Protein AF-A0A1J4KCP6-F1 (afdb_monomer_lite)

Secondary structure (DSSP, 8-state):
---TTGGGB-HHHHHHHHHHHHHT----GGG-GGGHHHHHHH---SS--HHHHHHHHHHHHHHHHTTPPPPHHHHHHHHHHHHH-GGGHHHHHHHHHH----HHHHHHHHHHHHH-HHHHHHHHHTT-THHHHHHHHHHHHHHHTGGGTTS-GGG-SS--GGGHHHHH------S-B-HHHHHHHHHHHHHHH--HHHHHHHHHHHHH-HHHHHHHSTT-GGGS-HHHHHHHHHTTSSPPP---TTTHHHHHHHHTTT-HHHHHHHHHH-SS-TTHHHHHHHHHTEETTTTEE------

Organism: NCBI:txid1144522

Structure (mmCIF, N/CA/C/O backbone):
data_AF-A0A1J4KCP6-F1
#
_entry.id   AF-A0A1J4KCP6-F1
#
loop_
_atom_site.group_PDB
_atom_site.id
_atom_site.type_symbol
_atom_site.label_atom_id
_atom_site.label_alt_id
_atom_site.label_comp_id
_atom_site.label_asym_id
_atom_site.label_entity_id
_atom_site.label_seq_id
_atom_site.pdbx_PDB_ins_code
_atom_site.Cartn_x
_atom_site.Cartn_y
_atom_site.Cartn_z
_atom_site.occupancy
_atom_site.B_iso_or_equiv
_atom_site.auth_seq_id
_atom_site.auth_comp_id
_atom_site.auth_asym_id
_atom_site.auth_atom_id
_atom_site.pdbx_PDB_model_num
ATOM 1 N N . MET A 1 1 ? 20.601 -8.900 -8.248 1.00 42.38 1 MET A N 1
ATOM 2 C CA . MET A 1 1 ? 21.252 -9.397 -7.014 1.00 42.38 1 MET A CA 1
ATOM 3 C C . MET A 1 1 ? 20.187 -9.556 -5.942 1.00 42.38 1 MET A C 1
ATOM 5 O O . MET A 1 1 ? 19.562 -8.565 -5.585 1.00 42.38 1 MET A O 1
ATOM 9 N N . ALA A 1 2 ? 19.944 -10.777 -5.462 1.00 49.47 2 ALA A N 1
ATOM 10 C CA . ALA A 1 2 ? 19.115 -10.976 -4.274 1.00 49.47 2 ALA A CA 1
ATOM 11 C C . ALA A 1 2 ? 19.778 -10.267 -3.076 1.00 49.47 2 ALA A C 1
ATOM 13 O O . ALA A 1 2 ? 21.001 -10.313 -2.935 1.00 49.47 2 ALA A O 1
ATOM 14 N N . SER A 1 3 ? 18.988 -9.569 -2.254 1.00 56.59 3 SER A N 1
ATOM 15 C CA . SER A 1 3 ? 19.465 -8.942 -1.017 1.00 56.59 3 SER A CA 1
ATOM 16 C C . SER A 1 3 ? 20.224 -9.961 -0.158 1.00 56.59 3 SER A C 1
ATOM 18 O O . SER A 1 3 ? 19.773 -11.101 -0.040 1.00 56.59 3 SER A O 1
ATOM 20 N N . LYS A 1 4 ? 21.334 -9.563 0.490 1.00 61.50 4 LYS A N 1
ATOM 21 C CA . LYS A 1 4 ? 22.102 -10.434 1.412 1.00 61.50 4 LYS A CA 1
ATOM 22 C C . LYS A 1 4 ? 21.213 -11.079 2.489 1.00 61.50 4 LYS A C 1
ATOM 24 O O . LYS A 1 4 ? 21.547 -12.139 3.009 1.00 61.50 4 LYS A O 1
ATOM 29 N N . TYR A 1 5 ? 20.076 -10.456 2.789 1.00 63.69 5 TYR A N 1
ATOM 30 C CA . TYR A 1 5 ? 19.104 -10.896 3.783 1.00 63.69 5 TYR A CA 1
ATOM 31 C C . TYR A 1 5 ? 18.206 -12.049 3.318 1.00 63.69 5 TYR A C 1
ATOM 33 O O . TYR A 1 5 ? 17.825 -12.871 4.145 1.00 63.69 5 TYR A O 1
ATOM 41 N N . LEU A 1 6 ? 17.923 -12.164 2.015 1.00 69.25 6 LEU A N 1
ATOM 42 C CA . LEU A 1 6 ? 17.000 -13.177 1.479 1.00 69.25 6 LEU A CA 1
ATOM 43 C C . LEU A 1 6 ? 17.535 -14.600 1.649 1.00 69.25 6 LEU A C 1
ATOM 45 O O . LEU A 1 6 ? 16.779 -15.533 1.893 1.00 69.25 6 LEU A O 1
ATOM 49 N N . ASN A 1 7 ? 18.859 -14.756 1.628 1.00 71.62 7 ASN A N 1
ATOM 50 C CA . ASN A 1 7 ? 19.517 -16.034 1.902 1.00 71.62 7 ASN A CA 1
ATOM 51 C C . ASN A 1 7 ? 19.377 -16.487 3.365 1.00 71.62 7 ASN A C 1
ATOM 53 O O . ASN A 1 7 ? 19.730 -17.619 3.684 1.00 71.62 7 ASN A O 1
ATOM 57 N N . ARG A 1 8 ? 18.898 -15.607 4.254 1.00 75.75 8 ARG A N 1
ATOM 58 C CA . ARG A 1 8 ? 18.693 -15.886 5.680 1.00 75.75 8 ARG A CA 1
ATOM 59 C C . ARG A 1 8 ? 17.230 -16.140 6.031 1.00 75.75 8 ARG A C 1
ATOM 61 O O . ARG A 1 8 ? 16.965 -16.400 7.201 1.00 75.75 8 ARG A O 1
ATOM 68 N N . LEU A 1 9 ? 16.305 -16.032 5.075 1.00 79.88 9 LEU A N 1
ATOM 69 C CA . LEU A 1 9 ? 14.902 -16.360 5.311 1.00 79.88 9 LEU A CA 1
ATOM 70 C C . LEU A 1 9 ? 14.763 -17.825 5.735 1.00 79.88 9 LEU A C 1
ATOM 72 O O . LEU A 1 9 ? 15.546 -18.686 5.318 1.00 79.88 9 LEU A O 1
ATOM 76 N N . SER A 1 10 ? 13.761 -18.108 6.567 1.00 81.56 10 SER A N 1
ATOM 77 C CA . SER A 1 10 ? 13.370 -19.487 6.849 1.00 81.56 10 SER A CA 1
ATOM 78 C C . SER A 1 10 ? 13.012 -20.221 5.545 1.00 81.56 10 SER A C 1
ATOM 80 O O . SER A 1 10 ? 12.686 -19.600 4.532 1.00 81.56 10 SER A O 1
ATOM 82 N N . PHE A 1 11 ? 13.068 -21.557 5.544 1.00 80.56 11 PHE A N 1
ATOM 83 C CA . PHE A 1 11 ? 12.743 -22.340 4.345 1.00 80.56 11 PHE A CA 1
ATOM 84 C C . PHE A 1 11 ? 11.334 -22.030 3.811 1.00 80.56 11 PHE A C 1
ATOM 86 O O . PHE A 1 11 ? 11.159 -21.868 2.607 1.00 80.56 11 PHE A O 1
ATOM 93 N N . ILE A 1 12 ? 10.353 -21.896 4.710 1.00 79.69 12 ILE A N 1
ATOM 94 C CA . ILE A 1 12 ? 8.965 -21.573 4.353 1.00 79.69 12 ILE A CA 1
ATOM 95 C C . ILE A 1 12 ? 8.889 -20.167 3.749 1.00 79.69 12 ILE A C 1
ATOM 97 O O . ILE A 1 12 ? 8.300 -19.982 2.688 1.00 79.69 12 ILE A O 1
ATOM 101 N N . ASP A 1 13 ? 9.544 -19.188 4.370 1.00 83.56 13 ASP A N 1
ATOM 102 C CA . ASP A 1 13 ? 9.525 -17.808 3.878 1.00 83.56 13 ASP A CA 1
ATOM 103 C C . ASP A 1 13 ? 10.252 -17.656 2.542 1.00 83.56 13 ASP A C 1
ATOM 105 O O . ASP A 1 13 ? 9.872 -16.829 1.714 1.00 83.56 13 ASP A O 1
ATOM 109 N N . LYS A 1 14 ? 11.265 -18.492 2.292 1.00 85.00 14 LYS A N 1
ATOM 110 C CA . LYS A 1 14 ? 11.940 -18.554 0.999 1.00 85.00 14 LYS A CA 1
ATOM 111 C C . LYS A 1 14 ? 10.997 -19.019 -0.112 1.00 85.00 14 LYS A C 1
ATOM 113 O O . LYS A 1 14 ? 11.022 -18.424 -1.181 1.00 85.00 14 LYS A O 1
ATOM 118 N N . ILE A 1 15 ? 10.133 -20.006 0.141 1.00 85.19 15 ILE A N 1
ATOM 119 C CA . ILE A 1 15 ? 9.116 -20.440 -0.837 1.00 85.19 15 ILE A CA 1
ATOM 120 C C . ILE A 1 15 ? 8.177 -19.278 -1.181 1.00 85.19 15 ILE A C 1
ATOM 122 O O . ILE A 1 15 ? 7.895 -19.031 -2.353 1.00 85.19 15 ILE A O 1
ATOM 126 N N . CYS A 1 16 ? 7.726 -18.528 -0.175 1.00 85.44 16 CYS A N 1
ATOM 127 C CA . CYS A 1 16 ? 6.867 -17.366 -0.393 1.00 85.44 16 CYS A CA 1
ATOM 128 C C . CYS A 1 16 ? 7.580 -16.247 -1.166 1.00 85.44 16 CYS A C 1
ATOM 130 O O . CYS A 1 16 ? 6.982 -15.622 -2.043 1.00 85.44 16 CYS A O 1
ATOM 132 N N . PHE A 1 17 ? 8.861 -16.011 -0.875 1.00 85.19 17 PHE A N 1
ATOM 133 C CA . PHE A 1 17 ? 9.684 -15.087 -1.648 1.00 85.19 17 PHE A CA 1
ATOM 134 C C . PHE A 1 17 ? 9.827 -15.548 -3.106 1.00 85.19 17 PHE A C 1
ATOM 136 O O . PHE A 1 17 ? 9.646 -14.745 -4.021 1.00 85.19 17 PHE A O 1
ATOM 143 N N . ASP A 1 18 ? 10.104 -16.832 -3.333 1.00 86.19 18 ASP A N 1
ATOM 144 C CA . ASP A 1 18 ? 10.260 -17.402 -4.671 1.00 86.19 18 ASP A CA 1
ATOM 145 C C . ASP A 1 18 ? 8.949 -17.305 -5.474 1.00 86.19 18 ASP A C 1
ATOM 147 O O . ASP A 1 18 ? 8.993 -17.012 -6.671 1.00 86.19 18 ASP A O 1
ATOM 151 N N . ARG A 1 19 ? 7.778 -17.437 -4.823 1.00 90.38 19 ARG A N 1
ATOM 152 C CA . ARG A 1 19 ? 6.468 -17.142 -5.436 1.00 90.38 19 ARG A CA 1
ATOM 153 C C . ARG A 1 19 ? 6.398 -15.696 -5.922 1.00 90.38 19 ARG A C 1
ATOM 155 O O . ARG A 1 19 ? 6.122 -15.480 -7.100 1.00 90.38 19 ARG A O 1
ATOM 162 N N . ALA A 1 20 ? 6.680 -14.722 -5.054 1.00 89.38 20 ALA A N 1
ATOM 163 C CA . ALA A 1 20 ? 6.657 -13.307 -5.427 1.00 89.38 20 ALA A CA 1
ATOM 164 C C . ALA A 1 20 ? 7.634 -13.014 -6.578 1.00 89.38 20 ALA A C 1
ATOM 166 O O . ALA A 1 20 ? 7.293 -12.340 -7.550 1.00 89.38 20 ALA A O 1
ATOM 167 N N . TYR A 1 21 ? 8.842 -13.573 -6.500 1.00 85.00 21 TYR A N 1
ATOM 168 C CA . TYR A 1 21 ? 9.865 -13.413 -7.527 1.00 85.00 21 TYR A CA 1
ATOM 169 C C . TYR A 1 21 ? 9.453 -14.025 -8.871 1.00 85.00 21 TYR A C 1
ATOM 171 O O . TYR A 1 21 ? 9.726 -13.441 -9.919 1.00 85.00 21 TYR A O 1
ATOM 179 N N . SER A 1 22 ? 8.789 -15.183 -8.850 1.00 86.50 22 SER A N 1
ATOM 180 C CA . SER A 1 22 ? 8.273 -15.846 -10.046 1.00 86.50 22 SER A CA 1
ATOM 181 C C . SER A 1 22 ? 7.098 -15.089 -10.665 1.00 86.50 22 SER A C 1
ATOM 183 O O . SER A 1 22 ? 7.055 -14.918 -11.881 1.00 86.50 22 SER A O 1
ATOM 185 N N . GLU A 1 23 ? 6.154 -14.619 -9.852 1.00 86.94 23 GLU A N 1
ATOM 186 C CA . GLU A 1 23 ? 4.971 -13.893 -10.323 1.00 86.94 23 GLU A CA 1
ATOM 187 C C . GLU A 1 23 ? 5.334 -12.553 -10.958 1.00 86.94 23 GLU A C 1
ATOM 189 O O . GLU A 1 23 ? 4.851 -12.210 -12.037 1.00 86.94 23 GLU A O 1
ATOM 194 N N . PHE A 1 24 ? 6.248 -11.817 -10.329 1.00 87.31 24 PHE A N 1
ATOM 195 C CA . PHE A 1 24 ? 6.724 -10.543 -10.851 1.00 87.31 24 PHE A CA 1
ATOM 196 C C . PHE A 1 24 ? 7.969 -10.698 -11.724 1.00 87.31 24 PHE A C 1
ATOM 198 O O . PHE A 1 24 ? 8.653 -9.704 -11.964 1.00 87.31 24 PHE A O 1
ATOM 205 N N . LYS A 1 25 ? 8.307 -11.911 -12.185 1.00 78.69 25 LYS A N 1
ATOM 206 C CA . LYS A 1 25 ? 9.548 -12.175 -12.923 1.00 78.69 25 LYS A CA 1
ATOM 207 C C . LYS A 1 25 ? 9.703 -11.210 -14.097 1.00 78.69 25 LYS A C 1
ATOM 209 O O . LYS A 1 25 ? 8.792 -11.029 -14.905 1.00 78.69 25 LYS A O 1
ATOM 214 N N . ILE A 1 26 ? 10.899 -10.630 -14.198 1.00 67.88 26 ILE A N 1
ATOM 215 C CA . ILE A 1 26 ? 11.292 -9.794 -15.331 1.00 67.88 26 ILE A CA 1
ATOM 216 C C . ILE A 1 26 ? 11.204 -10.667 -16.586 1.00 67.88 26 ILE A C 1
ATOM 218 O O . ILE A 1 26 ? 11.931 -11.658 -16.699 1.00 67.88 26 ILE A O 1
ATOM 222 N N . LYS A 1 27 ? 10.297 -10.330 -17.508 1.00 64.25 27 LYS A N 1
ATOM 223 C CA . LYS A 1 27 ? 10.315 -10.912 -18.857 1.00 64.25 27 LYS A CA 1
ATOM 224 C C . LYS A 1 27 ? 11.661 -10.525 -19.476 1.00 64.25 27 LYS A C 1
ATOM 226 O O . LYS A 1 27 ? 12.006 -9.348 -19.429 1.00 64.25 27 LYS A O 1
ATOM 231 N N . SER A 1 28 ? 12.447 -11.512 -19.906 1.00 50.56 28 SER A N 1
ATOM 232 C CA . SER A 1 28 ? 13.858 -11.360 -20.285 1.00 50.56 28 SER A CA 1
ATOM 233 C C . SER A 1 28 ? 14.101 -10.157 -21.197 1.00 50.56 28 SER A C 1
ATOM 235 O O . SER A 1 28 ? 13.351 -9.926 -22.140 1.00 50.56 28 SER A O 1
ATOM 237 N N . ASP A 1 29 ? 15.186 -9.426 -20.921 1.00 48.41 29 ASP A N 1
ATOM 238 C CA . ASP A 1 29 ? 15.647 -8.282 -21.721 1.00 48.41 29 ASP A CA 1
ATOM 239 C C . ASP A 1 29 ? 15.950 -8.661 -23.188 1.00 48.41 29 ASP A C 1
ATOM 241 O O . ASP A 1 29 ? 15.949 -7.776 -24.038 1.00 48.41 29 ASP A O 1
ATOM 245 N N . GLU A 1 30 ? 16.142 -9.953 -23.501 1.00 47.72 30 GLU A N 1
ATOM 246 C CA . GLU A 1 30 ? 16.354 -10.460 -24.871 1.00 47.72 30 GLU A CA 1
ATOM 247 C C . GLU A 1 30 ? 15.196 -10.130 -25.837 1.00 47.72 30 GLU A C 1
ATOM 249 O O . GLU A 1 30 ? 15.410 -10.095 -27.043 1.00 47.72 30 GLU A O 1
ATOM 254 N N . ASP A 1 31 ? 14.001 -9.800 -25.330 1.00 47.59 31 ASP A N 1
ATOM 255 C CA . ASP A 1 31 ? 12.846 -9.414 -26.155 1.00 47.59 31 ASP A CA 1
ATOM 256 C C . ASP A 1 31 ? 12.695 -7.886 -26.358 1.00 47.59 31 ASP A C 1
ATOM 258 O O . ASP A 1 31 ? 11.691 -7.449 -26.920 1.00 47.59 31 ASP A O 1
ATOM 262 N N . ASN A 1 32 ? 13.618 -7.035 -25.873 1.00 53.28 32 ASN A N 1
ATOM 263 C CA . ASN A 1 32 ? 13.381 -5.578 -25.800 1.00 53.28 32 ASN A CA 1
ATOM 264 C C . ASN A 1 32 ? 14.589 -4.661 -26.094 1.00 53.28 32 ASN A C 1
ATOM 266 O O . ASN A 1 32 ? 14.631 -3.529 -25.594 1.00 53.28 32 ASN A O 1
ATOM 270 N N . ASP A 1 33 ? 15.520 -5.072 -26.961 1.00 59.28 33 ASP A N 1
ATOM 271 C CA . ASP A 1 33 ? 16.617 -4.212 -27.454 1.00 59.28 33 ASP A CA 1
ATOM 272 C C . ASP A 1 33 ? 16.129 -2.846 -27.994 1.00 59.28 33 ASP A C 1
ATOM 274 O O . ASP A 1 33 ? 16.836 -1.840 -27.871 1.00 59.28 33 ASP A O 1
ATOM 278 N N . GLU A 1 34 ? 14.886 -2.768 -28.492 1.00 66.12 34 GLU A N 1
ATOM 279 C CA . GLU A 1 34 ? 14.236 -1.533 -28.971 1.00 66.12 34 GLU A CA 1
ATOM 280 C C . GLU A 1 34 ? 14.157 -0.418 -27.903 1.00 66.12 34 GLU A C 1
ATOM 282 O O . GLU A 1 34 ? 14.100 0.765 -28.236 1.00 66.12 34 GLU A O 1
ATOM 287 N N . ASN A 1 35 ? 14.198 -0.763 -26.611 1.00 76.25 35 ASN A N 1
ATOM 288 C CA . ASN A 1 35 ? 14.098 0.196 -25.505 1.00 76.25 35 ASN A CA 1
ATOM 289 C C . ASN A 1 35 ? 15.466 0.746 -25.043 1.00 76.25 35 ASN A C 1
ATOM 291 O O . ASN A 1 35 ? 15.513 1.612 -24.165 1.00 76.25 35 ASN A O 1
ATOM 295 N N . THR A 1 36 ? 16.583 0.276 -25.611 1.00 80.19 36 THR A N 1
ATOM 296 C CA . THR A 1 36 ? 17.948 0.644 -25.177 1.00 80.19 36 THR A CA 1
ATOM 297 C C . THR A 1 36 ? 18.218 2.142 -25.311 1.00 80.19 36 THR A C 1
ATOM 299 O O . THR A 1 36 ? 18.824 2.752 -24.430 1.00 80.19 36 THR A O 1
ATOM 302 N N . PHE A 1 37 ? 17.702 2.767 -26.371 1.00 81.19 37 PHE A N 1
ATOM 303 C CA . PHE A 1 37 ? 17.794 4.214 -26.553 1.00 81.19 37 PHE A CA 1
ATOM 304 C C . PHE A 1 37 ? 17.088 4.978 -25.420 1.00 81.19 37 PHE A C 1
ATOM 306 O O . PHE A 1 37 ? 17.686 5.869 -24.820 1.00 81.19 37 PHE A O 1
ATOM 313 N N . LEU A 1 38 ? 15.857 4.592 -25.064 1.00 82.75 38 LEU A N 1
ATOM 314 C CA . LEU A 1 38 ? 15.120 5.206 -23.953 1.00 82.75 38 LEU A CA 1
ATOM 315 C C . LEU A 1 38 ? 15.865 5.059 -22.629 1.00 82.75 38 LEU A C 1
ATOM 317 O O . LEU A 1 38 ? 15.956 6.016 -21.864 1.00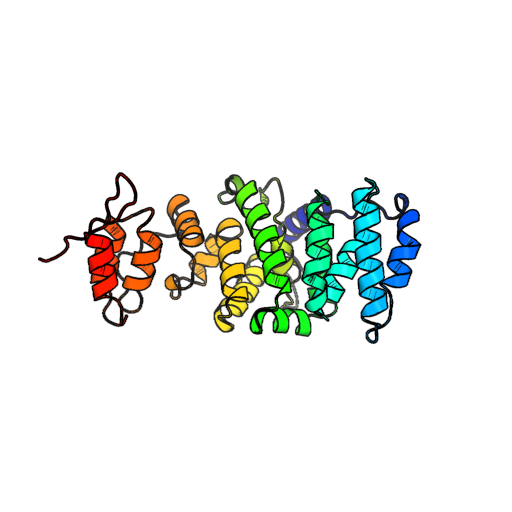 82.75 38 LEU A O 1
ATOM 321 N N . LEU A 1 39 ? 16.427 3.876 -22.377 1.00 83.69 39 LEU A N 1
ATOM 322 C CA . LEU A 1 39 ? 17.265 3.652 -21.205 1.00 83.69 39 LEU A CA 1
ATOM 323 C C . LEU A 1 39 ? 18.467 4.589 -21.195 1.00 83.69 39 LEU A C 1
ATOM 325 O O . LEU A 1 39 ? 18.695 5.221 -20.173 1.00 83.69 39 LEU A O 1
ATOM 329 N N . SER A 1 40 ? 19.167 4.763 -22.318 1.00 82.44 40 SER A N 1
ATOM 330 C CA . SER A 1 40 ? 20.327 5.662 -22.385 1.00 82.44 40 SER A CA 1
ATOM 331 C C . SER A 1 40 ? 19.987 7.123 -22.059 1.00 82.44 40 SER A C 1
ATOM 333 O O . SER A 1 40 ? 20.784 7.808 -21.426 1.00 82.44 40 SER A O 1
ATOM 335 N N . LEU A 1 41 ? 18.782 7.588 -22.413 1.00 81.25 41 LEU A N 1
ATOM 336 C CA . LEU A 1 41 ? 18.315 8.937 -22.076 1.00 81.25 41 LEU A CA 1
ATOM 337 C C . LEU A 1 41 ? 17.934 9.086 -20.596 1.00 81.25 41 LEU A C 1
ATOM 339 O O . LEU A 1 41 ? 17.980 10.186 -20.049 1.00 81.25 41 LEU A O 1
ATOM 343 N N . LEU A 1 42 ? 17.515 7.993 -19.957 1.00 82.19 42 LEU A N 1
ATOM 344 C CA . LEU A 1 42 ? 17.089 7.967 -18.557 1.00 82.19 42 LEU A CA 1
ATOM 345 C C . LEU A 1 42 ? 18.242 7.625 -17.598 1.00 82.19 42 LEU A C 1
ATOM 347 O O . LEU A 1 42 ? 18.194 7.965 -16.411 1.00 82.19 42 LEU A O 1
ATOM 351 N N . GLU A 1 43 ? 19.268 6.926 -18.079 1.00 74.06 43 GLU A N 1
ATOM 352 C CA . GLU A 1 43 ? 20.495 6.548 -17.372 1.00 74.06 43 GLU A CA 1
ATOM 353 C C . GLU A 1 43 ? 21.532 7.682 -17.411 1.00 74.06 43 GLU A C 1
ATOM 355 O O . GLU A 1 43 ? 22.693 7.499 -17.753 1.00 74.06 43 GLU A O 1
ATOM 360 N N . THR A 1 44 ? 21.122 8.879 -17.010 1.00 59.19 44 THR A N 1
ATOM 361 C CA . THR A 1 44 ? 22.044 9.943 -16.597 1.00 59.19 44 THR A CA 1
ATOM 362 C C . THR A 1 44 ? 22.356 9.797 -15.100 1.00 59.19 44 THR A C 1
ATOM 364 O O . THR A 1 44 ? 21.572 9.205 -14.352 1.00 59.19 44 THR A O 1
ATOM 367 N N . SER A 1 45 ? 23.520 10.261 -14.648 1.00 57.56 45 SER A N 1
ATOM 368 C CA . SER A 1 45 ? 23.982 10.237 -13.246 1.00 57.56 45 SER A CA 1
ATOM 369 C C . SER A 1 45 ? 22.988 10.864 -12.245 1.00 57.56 45 SER A C 1
ATOM 371 O O . SER A 1 45 ? 21.908 11.312 -12.623 1.00 57.56 45 SER A O 1
ATOM 373 N N . GLU A 1 46 ? 23.330 10.892 -10.948 1.00 59.12 46 GLU A N 1
ATOM 374 C CA . GLU A 1 46 ? 22.546 11.637 -9.938 1.00 59.12 46 GLU A CA 1
ATOM 375 C C . GLU A 1 46 ? 22.289 13.092 -10.366 1.00 59.12 46 GLU A C 1
ATOM 377 O O . GLU A 1 46 ? 21.197 13.604 -10.138 1.00 59.12 46 GLU A O 1
ATOM 382 N N . ASP A 1 47 ? 23.229 13.682 -11.108 1.00 65.56 47 ASP A N 1
ATOM 383 C CA . ASP A 1 47 ? 23.035 14.908 -11.875 1.00 65.56 47 ASP A CA 1
ATOM 384 C C . ASP A 1 47 ? 22.404 14.585 -13.239 1.00 65.56 47 ASP A C 1
ATOM 386 O O . ASP A 1 47 ? 23.092 14.178 -14.181 1.00 65.56 47 ASP A O 1
ATOM 390 N N . PHE A 1 48 ? 21.084 14.738 -13.345 1.00 78.25 48 PHE A N 1
ATOM 391 C CA . PHE A 1 48 ? 20.347 14.618 -14.603 1.00 78.25 48 PHE A CA 1
ATOM 392 C C . PHE A 1 48 ? 19.666 15.931 -14.978 1.00 78.25 48 PHE A C 1
ATOM 394 O O . PHE A 1 48 ? 19.196 16.682 -14.125 1.00 78.25 48 PHE A O 1
ATOM 401 N N . GLU A 1 49 ? 19.566 16.198 -16.279 1.00 84.62 49 GLU A N 1
ATOM 402 C CA . GLU A 1 49 ? 18.880 17.384 -16.780 1.00 84.62 49 GLU A CA 1
ATOM 403 C C . GLU A 1 49 ? 17.356 17.137 -16.820 1.00 84.62 49 GLU A C 1
ATOM 405 O O . GLU A 1 49 ? 16.894 16.228 -17.524 1.00 84.62 49 GLU A O 1
ATOM 410 N N . PRO A 1 50 ? 16.528 17.922 -16.100 1.00 85.88 50 PRO A N 1
ATOM 411 C CA . PRO A 1 50 ? 15.096 17.636 -15.999 1.00 85.88 50 PRO A CA 1
ATOM 412 C C . PRO A 1 50 ? 14.326 17.683 -17.324 1.00 85.88 50 PRO A C 1
ATOM 414 O O . PRO A 1 50 ? 13.311 17.004 -17.479 1.00 85.88 50 PRO A O 1
ATOM 417 N N . THR A 1 51 ? 14.786 18.493 -18.273 1.00 86.50 51 THR A N 1
ATOM 418 C CA . THR A 1 51 ? 14.258 18.605 -19.643 1.00 86.50 51 THR A CA 1
ATOM 419 C C . THR A 1 51 ? 14.478 17.311 -20.425 1.00 86.50 51 THR A C 1
ATOM 421 O O . THR A 1 51 ? 13.528 16.785 -21.004 1.00 86.50 51 THR A O 1
ATOM 424 N N . THR A 1 52 ? 15.689 16.754 -20.380 1.00 85.81 52 THR A N 1
ATOM 425 C CA . THR A 1 52 ? 16.049 15.487 -21.031 1.00 85.81 52 THR A CA 1
ATOM 426 C C . THR A 1 52 ? 15.225 14.325 -20.475 1.00 85.81 52 THR A C 1
ATOM 428 O O . THR A 1 52 ? 14.608 13.585 -21.244 1.00 85.81 52 THR A O 1
ATOM 431 N N . VAL A 1 53 ? 15.094 14.230 -19.147 1.00 87.94 53 VAL A N 1
ATOM 432 C CA . VAL A 1 53 ? 14.242 13.214 -18.504 1.00 87.94 53 VAL A CA 1
ATOM 433 C C . VAL A 1 53 ? 12.778 13.369 -18.912 1.00 87.94 53 VAL A C 1
ATOM 435 O O . VAL A 1 53 ? 12.129 12.391 -19.280 1.00 87.94 53 VAL A O 1
ATOM 438 N N . ARG A 1 54 ? 12.247 14.598 -18.905 1.00 88.12 54 ARG A N 1
ATOM 439 C CA . ARG A 1 54 ? 10.862 14.857 -19.321 1.00 88.12 54 ARG A CA 1
ATOM 440 C C . ARG A 1 54 ? 10.620 14.430 -20.769 1.00 88.12 54 ARG A C 1
ATOM 442 O O . ARG A 1 54 ? 9.600 13.805 -21.050 1.00 88.12 54 ARG A O 1
ATOM 449 N N . ASN A 1 55 ? 11.554 14.727 -21.669 1.00 87.62 55 ASN A N 1
ATOM 450 C CA . ASN A 1 55 ? 11.468 14.321 -23.070 1.00 87.62 55 ASN A CA 1
ATOM 451 C C . ASN A 1 55 ? 11.511 12.796 -23.222 1.00 87.62 55 ASN A C 1
ATOM 453 O O . ASN A 1 55 ? 10.730 12.247 -23.994 1.00 87.62 55 ASN A O 1
ATOM 457 N N . ALA A 1 56 ? 12.353 12.107 -22.449 1.00 89.38 56 ALA A N 1
ATOM 458 C CA . ALA A 1 56 ? 12.415 10.649 -22.453 1.00 89.38 56 ALA A CA 1
ATOM 459 C C . ALA A 1 56 ? 11.108 10.004 -21.956 1.00 89.38 56 ALA A C 1
ATOM 461 O O . ALA A 1 56 ? 10.625 9.055 -22.572 1.00 89.38 56 ALA A O 1
ATOM 462 N N . ILE A 1 57 ? 10.485 10.541 -20.898 1.00 90.44 57 ILE A N 1
ATOM 463 C CA . ILE A 1 57 ? 9.181 10.053 -20.410 1.00 90.44 57 ILE A CA 1
ATOM 464 C C . ILE A 1 57 ? 8.080 10.318 -21.449 1.00 90.44 57 ILE A C 1
ATOM 466 O O . ILE A 1 57 ? 7.266 9.436 -21.718 1.00 90.44 57 ILE A O 1
ATOM 470 N N . ASN A 1 58 ? 8.076 11.495 -22.082 1.00 89.88 58 ASN A N 1
ATOM 471 C CA . ASN A 1 58 ? 7.128 11.806 -23.156 1.00 89.88 58 ASN A CA 1
ATOM 472 C C . ASN A 1 58 ? 7.302 10.872 -24.362 1.00 89.88 58 ASN A C 1
ATOM 474 O O . ASN A 1 58 ? 6.313 10.414 -24.926 1.00 89.88 58 ASN A O 1
ATOM 478 N N . PHE A 1 59 ? 8.541 10.541 -24.732 1.00 89.56 59 PHE A N 1
ATOM 479 C CA . PHE A 1 59 ? 8.794 9.557 -25.780 1.00 89.56 59 PHE A CA 1
ATOM 480 C C . PHE A 1 59 ? 8.297 8.170 -25.368 1.00 89.56 59 PHE A C 1
ATOM 482 O O . PHE A 1 59 ? 7.637 7.509 -26.162 1.00 89.56 59 PHE A O 1
ATOM 489 N N . ALA A 1 60 ? 8.559 7.738 -24.129 1.00 90.12 60 ALA A N 1
ATOM 490 C CA . ALA A 1 60 ? 8.060 6.463 -23.616 1.00 90.12 60 ALA A CA 1
ATOM 491 C C . ALA A 1 60 ? 6.527 6.391 -23.692 1.00 90.12 60 ALA A C 1
ATOM 493 O O . ALA A 1 60 ? 5.975 5.368 -24.089 1.00 90.12 60 ALA A O 1
ATOM 494 N N . ARG A 1 61 ? 5.838 7.500 -23.401 1.00 90.12 61 ARG A N 1
ATOM 495 C CA . ARG A 1 61 ? 4.391 7.613 -23.598 1.00 90.12 61 ARG A CA 1
ATOM 496 C C . ARG A 1 61 ? 4.002 7.395 -25.058 1.00 90.12 61 ARG A C 1
ATOM 498 O O . ARG A 1 61 ? 3.208 6.501 -25.325 1.00 90.12 61 ARG A O 1
ATOM 505 N N . SER A 1 62 ? 4.564 8.162 -25.992 1.00 90.00 62 SER A N 1
ATOM 506 C CA . SER A 1 62 ? 4.270 8.000 -27.424 1.00 90.00 62 SER A CA 1
ATOM 507 C C . SER A 1 62 ? 4.568 6.583 -27.916 1.00 90.00 62 SER A C 1
ATOM 509 O O . SER A 1 62 ? 3.822 6.033 -28.717 1.00 90.00 62 SER A O 1
ATOM 511 N N . TRP A 1 63 ? 5.626 5.959 -27.398 1.00 89.00 63 TRP A N 1
ATOM 512 C CA . TRP A 1 63 ? 5.974 4.573 -27.687 1.00 89.00 63 TRP A CA 1
ATOM 513 C C . TRP A 1 63 ? 4.868 3.607 -27.241 1.00 89.00 63 TRP A C 1
ATOM 515 O O . TRP A 1 63 ? 4.402 2.788 -28.034 1.00 89.00 63 TRP A O 1
ATOM 525 N N . ALA A 1 64 ? 4.383 3.760 -26.007 1.00 88.19 64 ALA A N 1
ATOM 526 C CA . ALA A 1 64 ? 3.280 2.966 -25.478 1.00 88.19 64 ALA A CA 1
ATOM 527 C C . ALA A 1 64 ? 1.959 3.208 -26.234 1.00 88.19 64 ALA A C 1
ATOM 529 O O . ALA A 1 64 ? 1.241 2.252 -26.522 1.00 88.19 64 ALA A O 1
ATOM 530 N N . GLU A 1 65 ? 1.650 4.455 -26.613 1.00 89.25 65 GLU A N 1
ATOM 531 C CA . GLU A 1 65 ? 0.456 4.808 -27.404 1.00 89.25 65 GLU A CA 1
ATOM 532 C C . GLU A 1 65 ? 0.458 4.144 -28.793 1.00 89.25 65 GLU A C 1
ATOM 534 O O . GLU A 1 65 ? -0.599 3.794 -29.315 1.00 89.25 65 GLU A O 1
ATOM 539 N N . LEU A 1 66 ? 1.638 3.890 -29.368 1.00 89.06 66 LEU A N 1
ATOM 540 C CA . LEU A 1 66 ? 1.803 3.127 -30.613 1.00 89.06 66 LEU A CA 1
ATOM 541 C C . LEU A 1 66 ? 1.652 1.605 -30.423 1.00 89.06 66 LEU A C 1
ATOM 543 O O . LEU A 1 66 ? 1.918 0.838 -31.350 1.00 89.06 66 LEU A O 1
ATOM 547 N N . GLY A 1 67 ? 1.264 1.150 -29.228 1.00 83.94 67 GLY A N 1
ATOM 548 C CA . GLY A 1 67 ? 1.137 -0.265 -28.885 1.00 83.94 67 GLY A CA 1
ATOM 549 C C . GLY A 1 67 ? 2.479 -0.978 -28.717 1.00 83.94 67 GLY A C 1
ATOM 550 O O . GLY A 1 67 ? 2.513 -2.210 -28.685 1.00 83.94 67 GLY A O 1
ATOM 551 N N . ARG A 1 68 ? 3.592 -0.236 -28.628 1.00 84.88 68 ARG A N 1
ATOM 552 C CA . ARG A 1 68 ? 4.918 -0.821 -28.414 1.00 84.88 68 ARG A CA 1
ATOM 553 C C . ARG A 1 68 ? 5.149 -1.074 -26.922 1.00 84.88 68 ARG A C 1
ATOM 555 O O . ARG A 1 68 ? 4.852 -0.205 -26.099 1.00 84.88 68 ARG A O 1
ATOM 562 N N . PRO A 1 69 ? 5.695 -2.240 -26.539 1.00 82.56 69 PRO A N 1
ATOM 563 C CA . PRO A 1 69 ? 5.962 -2.533 -25.142 1.00 82.56 69 PRO A CA 1
ATOM 564 C C . PRO A 1 69 ? 7.097 -1.652 -24.612 1.00 82.56 69 PRO A C 1
ATOM 566 O O . PRO A 1 69 ? 8.142 -1.490 -25.249 1.00 82.56 69 PRO A O 1
ATOM 569 N N . LEU A 1 70 ? 6.901 -1.119 -23.406 1.00 85.62 70 LEU A N 1
ATOM 570 C CA . LEU A 1 70 ? 7.977 -0.513 -22.631 1.00 85.62 70 LEU A CA 1
ATOM 571 C C . LEU A 1 70 ? 8.654 -1.576 -21.779 1.00 85.62 70 LEU A C 1
ATOM 573 O O . LEU A 1 70 ? 7.989 -2.343 -21.075 1.00 85.62 70 LEU A O 1
ATOM 577 N N . SER A 1 71 ? 9.984 -1.602 -21.817 1.00 83.75 71 SER A N 1
ATOM 578 C CA . SER A 1 71 ? 10.733 -2.543 -20.994 1.00 83.75 71 SER A CA 1
ATOM 579 C C . SER A 1 71 ? 10.569 -2.210 -19.511 1.00 83.75 71 SER A C 1
ATOM 581 O O . SER A 1 71 ? 10.484 -1.051 -19.091 1.00 83.75 71 SER A O 1
ATOM 583 N N . GLN A 1 72 ? 10.577 -3.246 -18.678 1.00 83.56 72 GLN A N 1
ATOM 584 C CA . GLN A 1 72 ? 10.481 -3.087 -17.231 1.00 83.56 72 GLN A CA 1
ATOM 585 C C . GLN A 1 72 ? 11.606 -2.209 -16.667 1.00 83.56 72 GLN A C 1
ATOM 587 O O . GLN A 1 72 ? 11.380 -1.445 -15.731 1.00 83.56 72 GLN A O 1
ATOM 592 N N . ARG A 1 73 ? 12.800 -2.262 -17.269 1.00 83.81 73 ARG A N 1
ATOM 593 C CA . ARG A 1 73 ? 13.935 -1.411 -16.895 1.00 83.81 73 ARG A CA 1
ATOM 594 C C . ARG A 1 73 ? 13.630 0.073 -17.088 1.00 83.81 73 ARG A C 1
ATOM 596 O O . ARG A 1 73 ? 13.952 0.857 -16.196 1.00 83.81 73 ARG A O 1
ATOM 603 N N . VAL A 1 74 ? 12.977 0.444 -18.195 1.00 87.62 74 VAL A N 1
ATOM 604 C CA . VAL A 1 74 ? 12.562 1.832 -18.464 1.00 87.62 74 VAL A CA 1
ATOM 605 C C . VAL A 1 74 ? 11.586 2.290 -17.386 1.00 87.62 74 VAL A C 1
ATOM 607 O O . VAL A 1 74 ? 11.818 3.306 -16.739 1.00 87.62 74 VAL A O 1
ATOM 610 N N . LEU A 1 75 ? 10.549 1.498 -17.113 1.00 88.75 75 LEU A N 1
ATOM 611 C CA . LEU A 1 75 ? 9.520 1.835 -16.121 1.00 88.75 75 LEU A CA 1
ATOM 612 C C . LEU A 1 75 ? 10.087 1.948 -14.705 1.00 88.75 75 LEU A C 1
ATOM 614 O O . LEU A 1 75 ? 9.806 2.908 -13.988 1.00 88.75 75 LEU A O 1
ATOM 618 N N . THR A 1 76 ? 10.951 1.006 -14.321 1.00 85.75 76 THR A N 1
ATOM 619 C CA . THR A 1 76 ? 11.679 1.058 -13.054 1.00 85.75 76 THR A CA 1
ATOM 620 C C . THR A 1 76 ? 12.527 2.323 -12.948 1.00 85.75 76 THR A C 1
ATOM 622 O O . THR A 1 76 ? 12.565 2.945 -11.885 1.00 85.75 76 THR A O 1
ATOM 625 N N . ARG A 1 77 ? 13.193 2.734 -14.032 1.00 86.62 77 ARG A N 1
ATOM 626 C CA . ARG A 1 77 ? 14.012 3.945 -14.031 1.00 86.62 77 ARG A CA 1
ATOM 627 C C . ARG A 1 77 ? 13.170 5.220 -13.956 1.00 86.62 77 ARG A C 1
ATOM 629 O O . ARG A 1 77 ? 13.535 6.115 -13.202 1.00 86.62 77 ARG A O 1
ATOM 636 N N . ILE A 1 78 ? 12.043 5.290 -14.662 1.00 89.56 78 ILE A N 1
ATOM 637 C CA . ILE A 1 78 ? 11.118 6.431 -14.582 1.00 89.56 78 ILE A CA 1
ATOM 638 C C . ILE A 1 78 ? 10.588 6.588 -13.152 1.00 89.56 78 ILE A C 1
ATOM 640 O O . ILE A 1 78 ? 10.644 7.686 -12.601 1.00 89.56 78 ILE A O 1
ATOM 644 N N . LEU A 1 79 ? 10.146 5.498 -12.512 1.00 90.38 79 LEU A N 1
ATOM 645 C CA . LEU A 1 79 ? 9.673 5.555 -11.125 1.00 90.38 79 LEU A CA 1
ATOM 646 C C . LEU A 1 79 ? 10.787 5.977 -10.160 1.00 90.38 79 LEU A C 1
ATOM 648 O O . LEU A 1 79 ? 10.561 6.826 -9.304 1.00 90.38 79 LEU A O 1
ATOM 652 N N . TYR A 1 80 ? 12.003 5.451 -10.332 1.00 87.81 80 TYR A N 1
ATOM 653 C CA . TYR A 1 80 ? 13.172 5.896 -9.567 1.00 87.81 80 TYR A CA 1
ATOM 654 C C . TYR A 1 80 ? 13.385 7.416 -9.677 1.00 87.81 80 TYR A C 1
ATOM 656 O O . TYR A 1 80 ? 13.592 8.089 -8.670 1.00 87.81 80 TYR A O 1
ATOM 664 N N . LEU A 1 81 ? 13.285 7.978 -10.885 1.00 88.19 81 LEU A N 1
ATOM 665 C CA . LEU A 1 81 ? 13.417 9.422 -11.100 1.00 88.19 81 LEU A CA 1
ATOM 666 C C . LEU A 1 81 ? 12.267 10.211 -10.459 1.00 88.19 81 LEU A C 1
ATOM 668 O O . LEU A 1 81 ? 12.506 11.307 -9.970 1.00 88.19 81 LEU A O 1
ATOM 672 N N . CYS A 1 82 ? 11.054 9.655 -10.377 1.00 90.00 82 CYS A N 1
ATOM 673 C CA . CYS A 1 82 ? 9.932 10.282 -9.665 1.00 90.00 82 CYS A CA 1
ATOM 674 C C . CYS A 1 82 ? 10.144 10.338 -8.142 1.00 90.00 82 CYS A C 1
ATOM 676 O O . CYS A 1 82 ? 9.628 11.243 -7.490 1.00 90.00 82 CYS A O 1
ATOM 678 N N . PHE A 1 83 ? 10.909 9.402 -7.565 1.00 87.56 83 PHE A N 1
ATOM 679 C CA . PHE A 1 83 ? 11.319 9.496 -6.160 1.00 87.56 83 PHE A CA 1
ATOM 680 C C . PHE A 1 83 ? 12.313 10.635 -5.924 1.00 87.56 83 PHE A C 1
ATOM 682 O O . PHE A 1 83 ? 12.235 11.283 -4.885 1.00 87.56 83 PHE A O 1
ATOM 689 N N . LEU A 1 84 ? 13.228 10.877 -6.868 1.00 85.88 84 LEU A N 1
ATOM 690 C CA . LEU A 1 84 ? 14.197 11.974 -6.780 1.00 85.88 84 LEU A CA 1
ATOM 691 C C . LEU A 1 84 ? 13.564 13.335 -7.085 1.00 85.88 84 LEU A C 1
ATOM 693 O O . LEU A 1 84 ? 13.880 14.326 -6.441 1.00 85.88 84 LEU A O 1
ATOM 697 N N . GLU A 1 85 ? 12.668 13.378 -8.067 1.00 87.94 85 GLU A N 1
ATOM 698 C CA . GLU A 1 85 ? 12.064 14.595 -8.600 1.00 87.94 85 GLU A CA 1
ATOM 699 C C . GLU A 1 85 ? 10.558 14.374 -8.831 1.00 87.94 85 GLU A C 1
ATOM 701 O O . GLU A 1 85 ? 10.134 14.001 -9.934 1.00 87.94 85 GLU A O 1
ATOM 706 N N . PRO A 1 86 ? 9.711 14.632 -7.812 1.00 86.25 86 PRO A N 1
ATOM 707 C CA . PRO A 1 86 ? 8.270 14.358 -7.866 1.00 86.25 86 PRO A CA 1
ATOM 708 C C . PRO A 1 86 ? 7.523 15.048 -9.013 1.00 86.25 86 PRO A C 1
ATOM 710 O O . PRO A 1 86 ? 6.458 14.597 -9.425 1.00 86.25 86 PRO A O 1
ATOM 713 N N . LYS A 1 87 ? 8.097 16.112 -9.589 1.00 88.62 87 LYS A N 1
ATOM 714 C CA . LYS A 1 87 ? 7.548 16.833 -10.750 1.00 88.62 87 LYS A CA 1
ATOM 715 C C . LYS A 1 87 ? 7.365 15.971 -12.005 1.00 88.62 87 LYS A C 1
ATOM 717 O O . LYS A 1 87 ? 6.690 16.418 -12.928 1.00 88.62 87 LYS A O 1
ATOM 722 N N . PHE A 1 88 ? 7.980 14.786 -12.063 1.00 89.75 88 PHE A N 1
ATOM 723 C CA . PHE A 1 88 ? 7.812 13.832 -13.164 1.00 89.75 88 PHE A CA 1
ATOM 724 C C . PHE A 1 88 ? 6.591 12.917 -13.022 1.00 89.75 88 PHE A C 1
ATOM 726 O O . PHE A 1 88 ? 6.249 12.206 -13.970 1.00 89.75 88 PHE A O 1
ATOM 733 N N . LEU A 1 89 ? 5.924 12.928 -11.863 1.00 89.06 89 LEU A N 1
ATOM 734 C CA . LEU A 1 89 ? 4.826 12.013 -11.567 1.00 89.06 89 LEU A CA 1
ATOM 735 C C . LEU A 1 89 ? 3.666 12.154 -12.556 1.00 89.06 89 LEU A C 1
ATOM 737 O O . LEU A 1 89 ? 3.167 11.152 -13.055 1.00 89.06 89 LEU A O 1
ATOM 741 N N . ASN A 1 90 ? 3.294 13.385 -12.911 1.00 86.94 90 ASN A N 1
ATOM 742 C CA . ASN A 1 90 ? 2.206 13.625 -13.861 1.00 86.94 90 ASN A CA 1
ATOM 743 C C . ASN A 1 90 ? 2.492 12.970 -15.221 1.00 86.94 90 ASN A C 1
ATOM 745 O O . ASN A 1 90 ? 1.609 12.364 -15.817 1.00 86.94 90 ASN A O 1
ATOM 749 N N . GLN A 1 91 ? 3.733 13.050 -15.712 1.00 85.75 91 GLN A N 1
ATOM 750 C CA . GLN A 1 91 ? 4.133 12.415 -16.970 1.00 85.75 91 GLN A CA 1
ATOM 751 C C . GLN A 1 91 ? 4.141 10.892 -16.847 1.00 85.75 91 GLN A C 1
ATOM 753 O O . GLN A 1 91 ? 3.726 10.198 -17.772 1.00 85.75 91 GLN A O 1
ATOM 758 N N . MET A 1 92 ? 4.582 10.380 -15.699 1.00 86.62 92 MET A N 1
ATOM 759 C CA . MET A 1 92 ? 4.553 8.955 -15.407 1.00 86.62 92 MET A CA 1
ATOM 760 C C . MET A 1 92 ? 3.122 8.402 -15.410 1.00 86.62 92 MET A C 1
ATOM 762 O O . MET A 1 92 ? 2.905 7.347 -15.995 1.00 86.62 92 MET A O 1
ATOM 766 N N . MET A 1 93 ? 2.157 9.104 -14.809 1.00 86.38 93 MET A N 1
ATOM 767 C CA . MET A 1 93 ? 0.757 8.662 -14.758 1.00 86.38 93 MET A CA 1
ATOM 768 C C . MET A 1 93 ? 0.179 8.427 -16.159 1.00 86.38 93 MET A C 1
ATOM 770 O O . MET A 1 93 ? -0.407 7.382 -16.418 1.00 86.38 93 MET A O 1
ATOM 774 N N . PHE A 1 94 ? 0.460 9.321 -17.114 1.00 84.56 94 PHE A N 1
ATOM 775 C CA . PHE A 1 94 ? 0.030 9.118 -18.503 1.00 84.56 94 PHE A CA 1
ATOM 776 C C . PHE A 1 94 ? 0.640 7.871 -19.153 1.00 84.56 94 PHE A C 1
ATOM 778 O O . PHE A 1 94 ? 0.002 7.228 -19.981 1.00 84.56 94 PHE A O 1
ATOM 785 N N . VAL A 1 95 ? 1.883 7.528 -18.804 1.00 84.38 95 VAL A N 1
ATOM 786 C CA . VAL A 1 95 ? 2.532 6.302 -19.289 1.00 84.38 95 VAL A CA 1
ATOM 787 C C . VAL A 1 95 ? 1.877 5.075 -18.654 1.00 84.38 95 VAL A C 1
ATOM 789 O O . VAL A 1 95 ? 1.621 4.080 -19.330 1.00 84.38 95 VAL A O 1
ATOM 792 N N . THR A 1 96 ? 1.592 5.127 -17.353 1.00 83.25 96 THR A N 1
ATOM 793 C CA . THR A 1 96 ? 1.069 3.981 -16.609 1.00 83.25 96 THR A CA 1
ATOM 794 C C . THR A 1 96 ? -0.400 3.699 -16.900 1.00 83.25 96 THR A C 1
ATOM 796 O O . THR A 1 96 ? -0.789 2.538 -16.795 1.00 83.25 96 THR A O 1
ATOM 799 N N . ASP A 1 97 ? -1.197 4.670 -17.336 1.00 82.56 97 ASP A N 1
ATOM 800 C CA . ASP A 1 97 ? -2.574 4.429 -17.796 1.00 82.56 97 ASP A CA 1
ATOM 801 C C . ASP A 1 97 ? -2.637 3.486 -19.010 1.00 82.56 97 ASP A C 1
ATOM 803 O O . ASP A 1 97 ? -3.590 2.725 -19.168 1.00 82.56 97 ASP A O 1
ATOM 807 N N . ILE A 1 98 ? -1.590 3.478 -19.840 1.00 82.38 98 ILE A N 1
ATOM 808 C CA . ILE A 1 98 ? -1.501 2.636 -21.043 1.00 82.38 98 ILE A CA 1
ATOM 809 C C . ILE A 1 98 ? -0.972 1.232 -20.699 1.00 82.38 98 ILE A C 1
ATOM 811 O O . ILE A 1 98 ? -1.274 0.242 -21.368 1.00 82.38 98 ILE A O 1
ATOM 815 N N . ILE A 1 99 ? -0.170 1.122 -19.639 1.00 81.06 99 ILE A N 1
ATOM 816 C CA . ILE A 1 99 ? 0.520 -0.118 -19.277 1.00 81.06 99 ILE A CA 1
ATOM 817 C C . ILE A 1 99 ? -0.361 -0.978 -18.379 1.00 81.06 99 ILE A C 1
ATOM 819 O O . ILE A 1 99 ? -0.572 -0.673 -17.205 1.00 81.06 99 ILE A O 1
ATOM 823 N N . GLN A 1 100 ? -0.772 -2.127 -18.908 1.00 73.12 100 GLN A N 1
ATOM 824 C CA . GLN A 1 100 ? -1.650 -3.060 -18.201 1.00 73.12 100 GLN A CA 1
ATOM 825 C C . GLN A 1 100 ? -0.964 -3.790 -17.036 1.00 73.12 100 GLN A C 1
ATOM 827 O O . GLN A 1 100 ? -1.579 -4.016 -15.998 1.00 73.12 100 GLN A O 1
ATOM 832 N N . THR A 1 101 ? 0.311 -4.175 -17.168 1.00 80.06 101 THR A N 1
ATOM 833 C CA . THR A 1 101 ? 1.001 -4.954 -16.127 1.00 80.06 101 THR A CA 1
ATOM 834 C C . THR A 1 101 ? 1.671 -4.046 -15.095 1.00 80.06 101 THR A C 1
ATOM 836 O O . THR A 1 101 ? 2.366 -3.087 -15.427 1.00 80.06 101 THR A O 1
ATOM 839 N N . ARG A 1 102 ? 1.489 -4.356 -13.806 1.00 86.00 102 ARG A N 1
ATOM 840 C CA . ARG A 1 102 ? 2.034 -3.566 -12.683 1.00 86.00 102 ARG A CA 1
ATOM 841 C C . ARG A 1 102 ? 3.241 -4.205 -11.989 1.00 86.00 102 ARG A C 1
ATOM 843 O O . ARG A 1 102 ? 3.814 -3.600 -11.091 1.00 86.00 102 ARG A O 1
ATOM 850 N N . GLY A 1 103 ? 3.689 -5.383 -12.435 1.00 87.31 103 GLY A N 1
ATOM 851 C CA . GLY A 1 103 ? 4.812 -6.111 -11.822 1.00 87.31 103 GLY A CA 1
ATOM 852 C C . GLY A 1 103 ? 6.132 -5.328 -11.778 1.00 87.31 103 GLY A C 1
ATOM 853 O O . GLY A 1 103 ? 6.943 -5.536 -10.881 1.00 87.31 103 GLY A O 1
ATOM 854 N N . TRP A 1 104 ? 6.331 -4.356 -12.674 1.00 87.38 104 TRP A N 1
ATOM 855 C CA . TRP A 1 104 ? 7.500 -3.470 -12.648 1.00 87.38 104 TRP A CA 1
ATOM 856 C C . TRP A 1 104 ? 7.568 -2.582 -11.392 1.00 87.38 104 TRP A C 1
ATOM 858 O O . TRP A 1 104 ? 8.672 -2.200 -10.998 1.00 87.38 104 TRP A O 1
ATOM 868 N N . ILE A 1 105 ? 6.432 -2.297 -10.734 1.00 92.56 105 ILE A N 1
ATOM 869 C CA . ILE A 1 105 ? 6.382 -1.552 -9.464 1.00 92.56 105 ILE A CA 1
ATOM 870 C C . ILE A 1 105 ? 7.118 -2.330 -8.377 1.00 92.56 105 ILE A C 1
ATOM 872 O O . ILE A 1 105 ? 7.924 -1.744 -7.657 1.00 92.56 105 ILE A O 1
ATOM 876 N N . PHE A 1 106 ? 6.906 -3.649 -8.300 1.00 91.69 106 PHE A N 1
ATOM 877 C CA . PHE A 1 106 ? 7.582 -4.513 -7.330 1.00 91.69 106 PHE A CA 1
ATOM 878 C C . PHE A 1 106 ? 9.106 -4.356 -7.434 1.00 91.69 106 PHE A C 1
ATOM 880 O O . PHE A 1 106 ? 9.787 -4.093 -6.450 1.00 91.69 106 PHE A O 1
ATOM 887 N N . HIS A 1 107 ? 9.658 -4.411 -8.645 1.00 86.56 107 HIS A N 1
ATOM 888 C CA . HIS A 1 107 ? 11.109 -4.291 -8.846 1.00 86.56 107 HIS A CA 1
ATOM 889 C C . HIS A 1 107 ? 11.637 -2.878 -8.640 1.00 86.56 107 HIS A C 1
ATOM 891 O O . HIS A 1 107 ? 12.754 -2.686 -8.161 1.00 86.56 107 HIS A O 1
ATOM 897 N N . ALA A 1 108 ? 10.845 -1.872 -9.000 1.00 89.06 108 ALA A N 1
ATOM 898 C CA . ALA A 1 108 ? 11.223 -0.490 -8.774 1.00 89.06 108 ALA A CA 1
ATOM 899 C C . ALA A 1 108 ? 11.323 -0.182 -7.280 1.00 89.06 108 ALA A C 1
ATOM 901 O O . ALA A 1 108 ? 12.334 0.354 -6.827 1.00 89.06 108 ALA A O 1
ATOM 902 N N . VAL A 1 109 ? 10.319 -0.596 -6.506 1.00 92.81 109 VAL A N 1
ATOM 903 C CA . VAL A 1 109 ? 10.306 -0.417 -5.055 1.00 92.81 109 VAL A CA 1
ATOM 904 C C . VAL A 1 109 ? 11.402 -1.256 -4.397 1.00 92.81 109 VAL A C 1
ATOM 906 O O . VAL A 1 109 ? 12.131 -0.728 -3.560 1.00 92.81 109 VAL A O 1
ATOM 909 N N . SER A 1 110 ? 11.618 -2.510 -4.815 1.00 90.12 110 SER A N 1
ATOM 910 C CA . SER A 1 110 ? 12.708 -3.326 -4.261 1.00 90.12 110 SER A CA 1
ATOM 911 C C . SER A 1 110 ? 14.071 -2.674 -4.504 1.00 90.12 110 SER A C 1
ATOM 913 O O . SER A 1 110 ? 14.894 -2.595 -3.593 1.00 90.12 110 SER A O 1
ATOM 915 N N . LYS A 1 111 ? 14.304 -2.141 -5.712 1.00 87.06 111 LYS A N 1
ATOM 916 C CA . LYS A 1 111 ? 15.538 -1.424 -6.052 1.00 87.06 111 LYS A CA 1
ATOM 917 C C . LYS A 1 111 ? 15.700 -0.156 -5.215 1.00 87.06 111 LYS A C 1
ATOM 919 O O . LYS A 1 111 ? 16.813 0.104 -4.758 1.00 87.06 111 LYS A O 1
ATOM 924 N N . MET A 1 112 ? 14.628 0.604 -4.985 1.00 89.88 112 MET A N 1
ATOM 925 C CA . MET A 1 112 ? 14.649 1.781 -4.107 1.00 89.88 112 MET A CA 1
ATOM 926 C C . MET A 1 112 ? 15.046 1.407 -2.680 1.00 89.88 112 MET A C 1
ATOM 928 O O . MET A 1 112 ? 15.992 1.982 -2.150 1.00 89.88 112 MET A O 1
ATOM 932 N N . ILE A 1 113 ? 14.405 0.389 -2.098 1.00 91.88 113 ILE A N 1
ATOM 933 C CA . ILE A 1 113 ? 14.710 -0.086 -0.741 1.00 91.88 113 ILE A CA 1
ATOM 934 C C . ILE A 1 113 ? 16.171 -0.545 -0.638 1.00 91.88 113 ILE A C 1
ATOM 936 O O . ILE A 1 113 ? 16.852 -0.226 0.328 1.00 91.88 113 ILE A O 1
ATOM 940 N N . GLN A 1 114 ? 16.681 -1.263 -1.641 1.00 88.25 114 GLN A N 1
ATOM 941 C CA . GLN A 1 114 ? 18.036 -1.820 -1.601 1.00 88.25 114 GLN A CA 1
ATOM 942 C C . GLN A 1 114 ? 19.148 -0.795 -1.850 1.00 88.25 114 GLN A C 1
ATOM 944 O O . GLN A 1 114 ? 20.226 -0.922 -1.27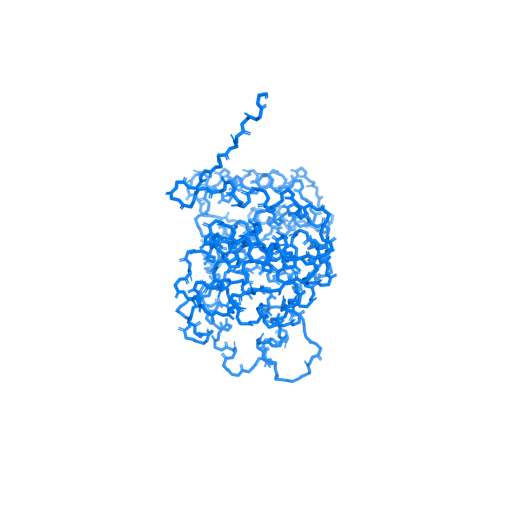5 1.00 88.25 114 GLN A O 1
ATOM 949 N N . SER A 1 115 ? 18.930 0.162 -2.756 1.00 86.75 115 SER A N 1
ATOM 950 C CA . SER A 1 115 ? 19.981 1.081 -3.225 1.00 86.75 115 SER A CA 1
ATOM 951 C C . SER A 1 115 ? 19.906 2.482 -2.622 1.00 86.75 115 SER A C 1
ATOM 953 O O . SER A 1 115 ? 20.920 3.173 -2.566 1.00 86.75 115 SER A O 1
ATOM 955 N N . LYS A 1 116 ? 18.718 2.908 -2.181 1.00 89.50 116 LYS A N 1
ATOM 956 C CA . LYS A 1 116 ? 18.416 4.258 -1.688 1.00 89.50 116 LYS A CA 1
ATOM 957 C C . LYS A 1 116 ? 17.440 4.185 -0.507 1.00 89.50 116 LYS A C 1
ATOM 959 O O . LYS A 1 116 ? 16.419 4.869 -0.492 1.00 89.50 116 LYS A O 1
ATOM 964 N N . TYR A 1 117 ? 17.758 3.338 0.474 1.00 91.94 117 TYR A N 1
ATOM 965 C CA . TYR A 1 117 ? 16.903 3.088 1.639 1.00 91.94 117 TYR A CA 1
ATOM 966 C C . TYR A 1 117 ? 16.512 4.377 2.373 1.00 91.94 117 TYR A C 1
ATOM 968 O O . TYR A 1 117 ? 15.333 4.593 2.635 1.00 91.94 117 TYR A O 1
ATOM 976 N N . ASP A 1 118 ? 17.470 5.270 2.628 1.00 93.38 118 ASP A N 1
ATOM 977 C CA . ASP A 1 118 ? 17.203 6.520 3.351 1.00 93.38 118 ASP A CA 1
ATOM 978 C C . ASP A 1 118 ? 16.201 7.411 2.609 1.00 93.38 118 ASP A C 1
ATOM 980 O O . ASP A 1 118 ? 15.252 7.909 3.213 1.00 93.38 118 ASP A O 1
ATOM 984 N N . LEU A 1 119 ? 16.343 7.528 1.285 1.00 92.00 119 LEU A N 1
ATOM 985 C CA . LEU A 1 119 ? 15.399 8.256 0.435 1.00 92.00 119 LEU A CA 1
ATOM 986 C C . LEU A 1 119 ? 14.015 7.596 0.442 1.00 92.00 119 LEU A C 1
ATOM 988 O O . LEU A 1 119 ? 13.000 8.285 0.513 1.00 92.00 119 LEU A O 1
ATOM 992 N N . PHE A 1 120 ? 13.955 6.263 0.396 1.00 94.88 120 PHE A N 1
ATOM 993 C CA . PHE A 1 120 ? 12.693 5.532 0.499 1.00 94.88 120 PHE A CA 1
ATOM 994 C C . PHE A 1 120 ? 11.985 5.838 1.829 1.00 94.88 120 PHE A C 1
ATOM 996 O O . PHE A 1 120 ? 10.810 6.204 1.835 1.00 94.88 120 PHE A O 1
ATOM 1003 N N . ILE A 1 121 ? 12.704 5.777 2.949 1.00 96.06 121 ILE A N 1
ATOM 1004 C CA . ILE A 1 121 ? 12.167 6.087 4.279 1.00 96.06 121 ILE A CA 1
ATOM 1005 C C . ILE A 1 121 ? 11.723 7.545 4.386 1.00 96.06 121 ILE A C 1
ATOM 1007 O O . ILE A 1 121 ? 10.628 7.818 4.884 1.00 96.06 121 ILE A O 1
ATOM 1011 N N . GLN A 1 122 ? 12.546 8.479 3.910 1.00 95.62 122 GLN A N 1
ATOM 1012 C CA . GLN A 1 122 ? 12.223 9.902 3.893 1.00 95.62 122 GLN A CA 1
ATOM 1013 C C . GLN A 1 122 ? 10.954 10.168 3.080 1.00 95.62 122 GLN A C 1
ATOM 1015 O O . GLN A 1 122 ? 10.057 10.856 3.559 1.00 95.62 122 GLN A O 1
ATOM 1020 N N . SER A 1 123 ? 10.812 9.525 1.918 1.00 95.56 123 SER A N 1
ATOM 1021 C CA . SER A 1 123 ? 9.630 9.679 1.068 1.00 95.56 123 SER A CA 1
ATOM 1022 C C . SER A 1 123 ? 8.326 9.274 1.777 1.00 95.56 123 SER A C 1
ATOM 1024 O O . SER A 1 123 ? 7.283 9.886 1.548 1.00 95.56 123 SER A O 1
ATOM 1026 N N . ILE A 1 124 ? 8.373 8.275 2.669 1.00 97.25 124 ILE A N 1
ATOM 1027 C CA . ILE A 1 124 ? 7.220 7.878 3.489 1.00 97.25 124 ILE A CA 1
ATOM 1028 C C . ILE A 1 124 ? 6.950 8.932 4.561 1.00 97.25 124 ILE A C 1
ATOM 1030 O O . ILE A 1 124 ? 5.804 9.345 4.739 1.00 97.25 124 ILE A O 1
ATOM 1034 N N . LYS A 1 125 ? 7.990 9.381 5.271 1.00 97.19 125 LYS A N 1
ATOM 1035 C CA . LYS A 1 125 ? 7.874 10.379 6.347 1.00 97.19 125 LYS A CA 1
ATOM 1036 C C . LYS A 1 125 ? 7.307 11.707 5.849 1.00 97.19 125 LYS A C 1
ATOM 1038 O O . LYS A 1 125 ? 6.452 12.288 6.508 1.00 97.19 125 LYS A O 1
ATOM 1043 N N . GLU A 1 126 ? 7.742 12.145 4.674 1.00 95.88 126 GLU A N 1
ATOM 1044 C CA . GLU A 1 126 ? 7.423 13.458 4.105 1.00 95.88 126 GLU A CA 1
ATOM 1045 C C . GLU A 1 126 ? 6.209 13.445 3.165 1.00 95.88 126 GLU A C 1
ATOM 1047 O O . GLU A 1 126 ? 5.880 14.468 2.574 1.00 95.88 126 GLU A O 1
ATOM 1052 N N . ASN A 1 127 ? 5.505 12.314 3.045 1.00 95.38 127 ASN A N 1
ATOM 1053 C CA . ASN A 1 127 ? 4.352 12.151 2.152 1.00 95.38 127 ASN A CA 1
ATOM 1054 C C . ASN A 1 127 ? 4.662 12.517 0.692 1.00 95.38 127 ASN A C 1
ATOM 1056 O O . ASN A 1 127 ? 3.924 13.267 0.055 1.00 95.38 127 ASN A O 1
ATOM 1060 N N . HIS A 1 128 ? 5.768 11.995 0.160 1.00 94.69 128 HIS A N 1
ATOM 1061 C CA . HIS A 1 128 ? 6.184 12.294 -1.209 1.00 94.69 128 HIS A CA 1
ATOM 1062 C C . HIS A 1 128 ? 5.063 11.967 -2.221 1.00 94.69 128 HIS A C 1
ATOM 1064 O O . HIS A 1 128 ? 4.493 10.875 -2.134 1.00 94.69 128 HIS A O 1
ATOM 1070 N N . PRO A 1 129 ? 4.796 12.829 -3.225 1.00 93.06 129 PRO A N 1
ATOM 1071 C CA . PRO A 1 129 ? 3.679 12.651 -4.162 1.00 93.06 129 PRO A CA 1
ATOM 1072 C C . PRO A 1 129 ? 3.673 11.317 -4.912 1.00 93.06 129 PRO A C 1
ATOM 1074 O O . PRO A 1 129 ? 2.615 10.796 -5.243 1.00 93.06 129 PRO A O 1
ATOM 1077 N N . VAL A 1 130 ? 4.847 10.712 -5.140 1.00 93.50 130 VAL A N 1
ATOM 1078 C CA . VAL A 1 130 ? 4.967 9.387 -5.780 1.00 93.50 130 VAL A CA 1
ATOM 1079 C C . VAL A 1 130 ? 4.109 8.318 -5.092 1.00 93.50 130 VAL A C 1
ATOM 1081 O O . VAL A 1 130 ? 3.661 7.367 -5.732 1.00 93.50 130 VAL A O 1
ATOM 1084 N N . TRP A 1 131 ? 3.851 8.484 -3.792 1.00 95.12 131 TRP A N 1
ATOM 1085 C CA . TRP A 1 131 ? 3.029 7.570 -3.021 1.00 95.12 131 TRP A CA 1
ATOM 1086 C C . TRP A 1 131 ? 1.553 7.618 -3.384 1.00 95.12 131 TRP A C 1
ATOM 1088 O O . TRP A 1 131 ? 0.905 6.599 -3.199 1.00 95.12 131 TRP A O 1
ATOM 1098 N N . GLU A 1 132 ? 1.026 8.708 -3.943 1.00 90.94 132 GLU A N 1
ATOM 1099 C CA . GLU A 1 132 ? -0.362 8.750 -4.426 1.00 90.94 132 GLU A CA 1
ATOM 1100 C C . GLU A 1 132 ? -0.573 7.669 -5.497 1.00 90.94 132 GLU A C 1
ATOM 1102 O O . GLU A 1 132 ? -1.399 6.773 -5.337 1.00 90.94 132 GLU A O 1
ATOM 1107 N N . PHE A 1 133 ? 0.303 7.643 -6.504 1.00 91.31 133 PHE A N 1
ATOM 1108 C CA . PHE A 1 133 ? 0.301 6.616 -7.546 1.00 91.31 133 PHE A CA 1
ATOM 1109 C C . PHE A 1 133 ? 0.563 5.195 -7.004 1.00 91.31 133 PHE A C 1
ATOM 1111 O O . PHE A 1 133 ? -0.081 4.224 -7.424 1.00 91.31 133 PHE A O 1
ATOM 1118 N N . LEU A 1 134 ? 1.533 5.044 -6.094 1.00 95.31 134 LEU A N 1
ATOM 1119 C CA . LEU A 1 134 ? 1.901 3.728 -5.559 1.00 95.31 134 LEU A CA 1
ATOM 1120 C C . LEU A 1 134 ? 0.811 3.142 -4.662 1.00 95.31 134 LEU A C 1
ATOM 1122 O O . LEU A 1 134 ? 0.531 1.949 -4.768 1.00 95.31 134 LEU A O 1
ATOM 1126 N N . ILE A 1 135 ? 0.198 3.962 -3.806 1.00 95.88 135 ILE A N 1
ATOM 1127 C CA . ILE A 1 135 ? -0.889 3.551 -2.914 1.00 95.88 135 ILE A CA 1
ATOM 1128 C C . ILE A 1 135 ? -2.073 3.078 -3.746 1.00 95.88 135 ILE A C 1
ATOM 1130 O O . ILE A 1 135 ? -2.553 1.975 -3.501 1.00 95.88 135 ILE A O 1
ATOM 1134 N N . ASP A 1 136 ? -2.485 3.836 -4.763 1.00 93.38 136 ASP A N 1
ATOM 1135 C CA . ASP A 1 136 ? -3.604 3.448 -5.624 1.00 93.38 136 ASP A CA 1
ATOM 1136 C C . ASP A 1 136 ? -3.329 2.119 -6.339 1.00 93.38 136 ASP A C 1
ATOM 1138 O O . ASP A 1 136 ? -4.164 1.211 -6.340 1.00 93.38 136 ASP A O 1
ATOM 1142 N N . SER A 1 137 ? -2.118 1.957 -6.880 1.00 93.44 137 SER A N 1
ATOM 1143 C CA . SER A 1 137 ? -1.711 0.724 -7.562 1.00 93.44 137 SER A CA 1
ATOM 1144 C C . SER A 1 137 ? -1.685 -0.487 -6.621 1.00 93.44 137 SER A C 1
ATOM 1146 O O . SER A 1 137 ? -2.165 -1.563 -6.975 1.00 93.44 137 SER A O 1
ATOM 1148 N N . MET A 1 138 ? -1.126 -0.327 -5.420 1.00 96.56 138 MET A N 1
ATOM 1149 C CA . MET A 1 138 ? -1.001 -1.405 -4.437 1.00 96.56 138 MET A CA 1
ATOM 1150 C C . MET A 1 138 ? -2.337 -1.749 -3.775 1.00 96.56 138 MET A C 1
ATOM 1152 O O . MET A 1 138 ? -2.600 -2.921 -3.516 1.00 96.56 138 MET A O 1
ATOM 1156 N N . LEU A 1 139 ? -3.188 -0.755 -3.518 1.00 95.62 139 LEU A N 1
ATOM 1157 C CA . LEU A 1 139 ? -4.523 -0.970 -2.972 1.00 95.62 139 LEU A CA 1
ATOM 1158 C C . LEU A 1 139 ? -5.429 -1.659 -3.993 1.00 95.62 139 LEU A C 1
ATOM 1160 O O . LEU A 1 139 ? -6.169 -2.565 -3.620 1.00 95.62 139 LEU A O 1
ATOM 1164 N N . SER A 1 140 ? -5.353 -1.271 -5.268 1.00 94.50 140 SER A N 1
ATOM 1165 C CA . SER A 1 140 ? -6.083 -1.939 -6.350 1.00 94.50 140 SER A CA 1
ATOM 1166 C C . SER A 1 140 ? -5.684 -3.415 -6.469 1.00 94.50 140 SER A C 1
ATOM 1168 O O . SER A 1 140 ? -6.548 -4.292 -6.471 1.00 94.50 140 SER A O 1
ATOM 1170 N N . ASP A 1 141 ? -4.377 -3.707 -6.445 1.00 95.81 141 ASP A N 1
ATOM 1171 C CA . ASP A 1 141 ? -3.867 -5.084 -6.419 1.00 95.81 141 ASP A CA 1
ATOM 1172 C C . ASP A 1 141 ? -4.373 -5.859 -5.191 1.00 95.81 141 ASP A C 1
ATOM 1174 O O . ASP A 1 141 ? -4.875 -6.974 -5.333 1.00 95.81 141 ASP A O 1
ATOM 1178 N N . ALA A 1 142 ? -4.338 -5.247 -4.004 1.00 96.31 142 ALA A N 1
ATOM 1179 C CA . ALA A 1 142 ? -4.833 -5.858 -2.775 1.00 96.31 142 ALA A CA 1
ATOM 1180 C C . ALA A 1 142 ? -6.338 -6.157 -2.802 1.00 96.31 142 ALA A C 1
ATOM 1182 O O . ALA A 1 142 ? -6.744 -7.265 -2.452 1.00 96.31 142 ALA A O 1
ATOM 1183 N N . LYS A 1 143 ? -7.160 -5.211 -3.272 1.00 95.06 143 LYS A N 1
ATOM 1184 C CA . LYS A 1 143 ? -8.612 -5.392 -3.410 1.00 95.06 143 LYS A CA 1
ATOM 1185 C C . LYS A 1 143 ? -8.957 -6.463 -4.446 1.00 95.06 143 LYS A C 1
ATOM 1187 O O . LYS A 1 143 ? -9.850 -7.266 -4.208 1.00 95.06 143 LYS A O 1
ATOM 1192 N N . SER A 1 144 ? -8.215 -6.545 -5.554 1.00 94.88 144 SER A N 1
ATOM 1193 C CA . SER A 1 144 ? -8.424 -7.593 -6.571 1.00 94.88 144 SER A CA 1
ATOM 1194 C C . SER A 1 144 ? -8.163 -9.019 -6.060 1.00 94.88 144 SER A C 1
ATOM 1196 O O . SER A 1 144 ? -8.579 -9.988 -6.689 1.00 94.88 144 SER A O 1
ATOM 1198 N N . LYS A 1 145 ? -7.482 -9.139 -4.914 1.00 95.44 145 LYS A N 1
ATOM 1199 C CA . LYS A 1 145 ? -7.060 -10.385 -4.266 1.00 95.44 145 LYS A CA 1
ATOM 1200 C C . LYS A 1 145 ? -7.661 -10.528 -2.859 1.00 95.44 145 LYS A C 1
ATOM 1202 O O . LYS A 1 145 ? -7.100 -11.232 -2.021 1.00 95.44 145 LYS A O 1
ATOM 1207 N N . GLU A 1 146 ? -8.793 -9.868 -2.584 1.00 93.69 146 GLU A N 1
ATOM 1208 C CA . GLU A 1 146 ? -9.460 -9.898 -1.269 1.00 93.69 146 GLU A CA 1
ATOM 1209 C C . GLU A 1 146 ? -9.792 -11.333 -0.812 1.00 93.69 146 GLU A C 1
ATOM 1211 O O . GLU A 1 146 ? -9.699 -11.649 0.373 1.00 93.69 146 GLU A O 1
ATOM 1216 N N . ASP A 1 147 ? -10.073 -12.248 -1.740 1.00 93.25 147 ASP A N 1
ATOM 1217 C CA . ASP A 1 147 ? -10.338 -13.656 -1.412 1.00 93.25 147 ASP A CA 1
ATOM 1218 C C . ASP A 1 147 ? -9.135 -14.361 -0.753 1.00 93.25 147 ASP A C 1
ATOM 1220 O O . ASP A 1 147 ? -9.290 -15.388 -0.088 1.00 93.25 147 ASP A O 1
ATOM 1224 N N . TYR A 1 148 ? -7.922 -13.810 -0.883 1.00 94.44 148 TYR A N 1
ATOM 1225 C CA . TYR A 1 148 ? -6.703 -14.373 -0.294 1.00 94.44 148 TYR A CA 1
ATOM 1226 C C . TYR A 1 148 ? -6.428 -13.877 1.129 1.00 94.44 148 TYR A C 1
ATOM 1228 O O . TYR A 1 148 ? -5.492 -14.364 1.767 1.00 94.44 148 TYR A O 1
ATOM 1236 N N . VAL A 1 149 ? -7.234 -12.947 1.655 1.00 94.19 149 VAL A N 1
ATOM 1237 C CA . VAL A 1 149 ? -7.048 -12.352 2.991 1.00 94.19 149 VAL A CA 1
ATOM 1238 C C . VAL A 1 149 ? -7.048 -13.432 4.087 1.00 94.19 149 VAL A C 1
ATOM 1240 O O . VAL A 1 149 ? -6.212 -13.394 4.989 1.00 94.19 149 VAL A O 1
ATOM 1243 N N . ASN A 1 150 ? -7.925 -14.438 3.976 1.00 92.50 150 ASN A N 1
ATOM 1244 C CA . ASN A 1 150 ? -8.020 -15.569 4.916 1.00 92.50 150 ASN A CA 1
ATOM 1245 C C . ASN A 1 150 ? -7.082 -16.738 4.588 1.00 92.50 150 ASN A C 1
ATOM 1247 O O . ASN A 1 150 ? -7.034 -17.728 5.322 1.00 92.50 150 ASN A O 1
ATOM 1251 N N . VAL A 1 151 ? -6.356 -16.661 3.474 1.00 93.56 151 VAL A N 1
ATOM 1252 C CA . VAL A 1 151 ? -5.440 -17.717 3.054 1.00 93.56 151 VAL A CA 1
ATOM 1253 C C . VAL A 1 151 ? -4.098 -17.494 3.741 1.00 93.56 151 VAL A C 1
ATOM 1255 O O . VAL A 1 151 ? -3.493 -16.417 3.648 1.00 93.56 151 VAL A O 1
ATOM 1258 N N . LYS A 1 152 ? -3.617 -18.536 4.430 1.00 89.56 152 LYS A N 1
ATOM 1259 C CA . LYS A 1 152 ? -2.302 -18.534 5.081 1.00 89.56 152 LYS A CA 1
ATOM 1260 C C . LYS A 1 152 ? -1.230 -18.136 4.078 1.00 89.56 152 LYS A C 1
ATOM 1262 O O . LYS A 1 152 ? -1.263 -18.559 2.928 1.00 89.56 152 LYS A O 1
ATOM 1267 N N . TYR A 1 153 ? -0.243 -17.368 4.531 1.00 89.56 153 TYR A N 1
ATOM 1268 C CA . TYR A 1 153 ? 0.761 -16.772 3.648 1.00 89.56 153 TYR A CA 1
ATOM 1269 C C . TYR A 1 153 ? 1.451 -17.777 2.706 1.00 89.56 153 TYR A C 1
ATOM 1271 O O . TYR A 1 153 ? 1.635 -17.475 1.524 1.00 89.56 153 TYR A O 1
ATOM 1279 N N . LEU A 1 154 ? 1.768 -18.980 3.205 1.00 88.88 154 LEU A N 1
ATOM 1280 C CA . LEU A 1 154 ? 2.412 -20.047 2.428 1.00 88.88 154 LEU A CA 1
ATOM 1281 C C . LEU A 1 154 ? 1.500 -20.686 1.369 1.00 88.88 154 LEU A C 1
ATOM 1283 O O . LEU A 1 154 ? 1.992 -21.197 0.370 1.00 88.88 154 LEU A O 1
ATOM 1287 N N . ASP A 1 155 ? 0.187 -20.617 1.579 1.00 91.12 155 ASP A N 1
ATOM 1288 C CA . ASP A 1 155 ? -0.828 -21.296 0.772 1.00 91.12 155 ASP A CA 1
ATOM 1289 C C . ASP A 1 155 ? -1.449 -20.352 -0.270 1.00 91.12 155 ASP A C 1
ATOM 1291 O O . ASP A 1 155 ? -2.305 -20.761 -1.054 1.00 91.12 155 ASP A O 1
ATOM 1295 N N . ARG A 1 156 ? -1.050 -19.070 -0.290 1.00 92.44 156 ARG A N 1
ATOM 1296 C CA . ARG A 1 156 ? -1.599 -18.103 -1.248 1.00 92.44 156 ARG A CA 1
ATOM 1297 C C . ARG A 1 156 ? -1.214 -18.478 -2.678 1.00 92.44 156 ARG A C 1
ATOM 1299 O O . ARG A 1 156 ? -0.027 -18.714 -2.933 1.00 92.44 156 ARG A O 1
ATOM 1306 N N . PRO A 1 157 ? -2.175 -18.442 -3.617 1.00 91.06 157 PRO A N 1
ATOM 1307 C CA . PRO A 1 157 ? -1.926 -18.785 -5.014 1.00 91.06 157 PRO A CA 1
ATOM 1308 C C . PRO A 1 157 ? -1.127 -17.703 -5.749 1.00 91.06 157 PRO A C 1
ATOM 1310 O O . PRO A 1 157 ? -0.498 -17.994 -6.762 1.00 91.06 157 PRO A O 1
ATOM 1313 N N . SER A 1 158 ? -1.144 -16.466 -5.246 1.00 92.56 158 SER A N 1
ATOM 1314 C CA . SER A 1 158 ? -0.419 -15.338 -5.818 1.00 92.56 158 SER A CA 1
ATOM 1315 C C . SER A 1 158 ? 0.107 -14.408 -4.714 1.00 92.56 158 SER A C 1
ATOM 1317 O O . SER A 1 158 ? -0.344 -14.451 -3.566 1.00 92.56 158 SER A O 1
ATOM 1319 N N . SER A 1 159 ? 1.073 -13.568 -5.064 1.00 93.56 159 SER A N 1
ATOM 1320 C CA . SER A 1 159 ? 1.658 -12.529 -4.224 1.00 93.56 159 SER A CA 1
ATOM 1321 C C . SER A 1 159 ? 1.025 -11.163 -4.482 1.00 93.56 159 SER A C 1
ATOM 1323 O O . SER A 1 159 ? 0.462 -10.887 -5.543 1.00 93.56 159 SER A O 1
ATOM 1325 N N . PHE A 1 160 ? 1.127 -10.284 -3.490 1.00 95.19 160 PHE A N 1
ATOM 1326 C CA . PHE A 1 160 ? 0.669 -8.899 -3.583 1.00 95.19 160 PHE A CA 1
ATOM 1327 C C . PHE A 1 160 ? 1.833 -7.965 -3.925 1.00 95.19 160 PHE A C 1
ATOM 1329 O O . PHE A 1 160 ? 2.947 -8.162 -3.441 1.00 95.19 160 PHE A O 1
ATOM 1336 N N . LEU A 1 161 ? 1.584 -6.901 -4.695 1.00 95.06 161 LEU A N 1
ATOM 1337 C CA . LEU A 1 161 ? 2.610 -5.911 -5.056 1.00 95.06 161 LEU A CA 1
ATOM 1338 C C . LEU A 1 161 ? 3.281 -5.304 -3.823 1.00 95.06 161 LEU A C 1
ATOM 1340 O O . LEU A 1 161 ? 4.499 -5.135 -3.797 1.00 95.06 161 LEU A O 1
ATOM 1344 N N . ALA A 1 162 ? 2.490 -4.995 -2.794 1.00 96.69 162 ALA A N 1
ATOM 1345 C CA . ALA A 1 162 ? 2.994 -4.369 -1.581 1.00 96.69 162 ALA A CA 1
ATOM 1346 C C . ALA A 1 162 ? 3.929 -5.286 -0.774 1.00 96.69 162 ALA A C 1
ATOM 1348 O O . ALA A 1 162 ? 4.788 -4.746 -0.081 1.00 96.69 162 ALA A O 1
ATOM 1349 N N . GLU A 1 163 ? 3.870 -6.624 -0.925 1.00 95.06 163 GLU A N 1
ATOM 1350 C CA . GLU A 1 163 ? 4.774 -7.567 -0.229 1.00 95.06 163 GLU A CA 1
ATOM 1351 C C . GLU A 1 163 ? 6.256 -7.232 -0.440 1.00 95.06 163 GLU A C 1
ATOM 1353 O O . GLU A 1 163 ? 7.083 -7.564 0.407 1.00 95.06 163 GLU A O 1
ATOM 1358 N N . VAL A 1 164 ? 6.596 -6.513 -1.516 1.00 93.75 164 VAL A N 1
ATOM 1359 C CA . VAL A 1 164 ? 7.942 -5.983 -1.747 1.00 93.75 164 VAL A CA 1
ATOM 1360 C C . VAL A 1 164 ? 8.529 -5.266 -0.526 1.00 93.75 164 VAL A C 1
ATOM 1362 O O . VAL A 1 164 ? 9.713 -5.424 -0.240 1.00 93.75 164 VAL A O 1
ATOM 1365 N N . MET A 1 165 ? 7.732 -4.492 0.216 1.00 95.12 165 MET A N 1
ATOM 1366 C CA . MET A 1 165 ? 8.246 -3.677 1.318 1.00 95.12 165 MET A CA 1
ATOM 1367 C C . MET A 1 165 ? 8.786 -4.542 2.464 1.00 95.12 165 MET A C 1
ATOM 1369 O O . MET A 1 165 ? 9.975 -4.426 2.751 1.00 95.12 165 MET A O 1
ATOM 1373 N N . PRO A 1 166 ? 7.999 -5.445 3.083 1.00 92.88 166 PRO A N 1
ATOM 1374 C CA . PRO A 1 166 ? 8.501 -6.332 4.122 1.00 92.88 166 PRO A CA 1
ATOM 1375 C C . PRO A 1 166 ? 9.526 -7.336 3.589 1.00 92.88 166 PRO A C 1
ATOM 1377 O O . PRO A 1 166 ? 10.481 -7.626 4.299 1.00 92.88 166 PRO A O 1
ATOM 1380 N N . LEU A 1 167 ? 9.400 -7.830 2.347 1.00 90.19 167 LEU A N 1
ATOM 1381 C CA . LEU A 1 167 ? 10.364 -8.790 1.781 1.00 90.19 167 LEU A CA 1
ATOM 1382 C C . LEU A 1 167 ? 11.777 -8.209 1.637 1.00 90.19 167 LEU A C 1
ATOM 1384 O O . LEU A 1 167 ? 12.762 -8.934 1.782 1.00 90.19 167 LEU A O 1
ATOM 1388 N N . TYR A 1 168 ? 11.882 -6.913 1.344 1.00 90.50 168 TYR A N 1
ATOM 1389 C CA . TYR A 1 168 ? 13.161 -6.219 1.201 1.00 90.50 168 TYR A CA 1
ATOM 1390 C C . TYR A 1 168 ? 13.515 -5.351 2.415 1.00 90.50 168 TYR A C 1
ATOM 1392 O O . TYR A 1 168 ? 14.554 -4.688 2.392 1.00 90.50 168 TYR A O 1
ATOM 1400 N N . TRP A 1 169 ? 12.703 -5.377 3.476 1.00 91.44 169 TRP A N 1
ATOM 1401 C CA . TRP A 1 169 ? 12.939 -4.600 4.688 1.00 91.44 169 TRP A CA 1
ATOM 1402 C C . TRP A 1 169 ? 14.245 -5.035 5.370 1.00 91.44 169 TRP A C 1
ATOM 1404 O O . TRP A 1 169 ? 14.487 -6.239 5.523 1.00 91.44 169 TRP A O 1
ATOM 1414 N N . PRO A 1 170 ? 15.121 -4.097 5.770 1.00 87.19 170 PRO A N 1
ATOM 1415 C CA . PRO A 1 170 ? 16.373 -4.460 6.415 1.00 87.19 170 PRO A CA 1
ATOM 1416 C C . PRO A 1 170 ? 16.126 -5.079 7.795 1.00 87.19 170 PRO A C 1
ATOM 1418 O O . PRO A 1 170 ? 15.203 -4.708 8.519 1.00 87.19 170 PRO A O 1
ATOM 1421 N N . SER A 1 171 ? 16.990 -6.022 8.171 1.00 84.19 171 SER A N 1
ATOM 1422 C CA . SER A 1 171 ? 16.981 -6.641 9.496 1.00 84.19 171 SER A CA 1
ATOM 1423 C C . SER A 1 171 ? 18.397 -6.817 10.027 1.00 84.19 171 SER A C 1
ATOM 1425 O O . SER A 1 171 ? 19.284 -7.332 9.333 1.00 84.19 171 SER A O 1
ATOM 1427 N N . GLU A 1 172 ? 18.574 -6.405 11.281 1.00 77.75 172 GLU A N 1
ATOM 1428 C CA . GLU A 1 172 ? 19.811 -6.545 12.050 1.00 77.75 172 GLU A CA 1
ATOM 1429 C C . GLU A 1 172 ? 20.047 -7.987 12.522 1.00 77.75 172 GLU A C 1
ATOM 1431 O O . GLU A 1 172 ? 21.182 -8.350 12.830 1.00 77.75 172 GLU A O 1
ATOM 1436 N N . GLU A 1 173 ? 19.009 -8.836 12.530 1.00 77.50 173 GLU A N 1
ATOM 1437 C CA . GLU A 1 173 ? 19.133 -10.244 12.916 1.00 77.50 173 GLU A CA 1
ATOM 1438 C C . GLU A 1 173 ? 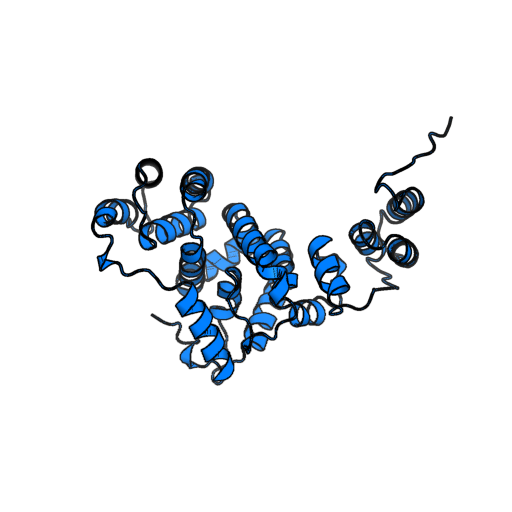20.157 -10.946 12.026 1.00 77.50 173 GLU A C 1
ATOM 1440 O O . GLU A 1 173 ? 20.111 -10.843 10.803 1.00 77.50 173 GLU A O 1
ATOM 1445 N N . THR A 1 174 ? 21.105 -11.668 12.619 1.00 71.25 174 THR A N 1
ATOM 1446 C CA . THR A 1 174 ? 22.257 -12.206 11.885 1.00 71.25 174 THR A CA 1
ATOM 1447 C C . THR A 1 174 ? 21.997 -13.576 11.256 1.00 71.25 174 THR A C 1
ATOM 1449 O O . THR A 1 174 ? 22.664 -13.911 10.276 1.00 71.25 174 THR A O 1
ATOM 1452 N N . MET A 1 175 ? 21.008 -14.345 11.734 1.00 76.12 175 MET A N 1
ATOM 1453 C CA . MET A 1 175 ? 20.648 -15.675 11.217 1.00 76.12 175 MET A CA 1
ATOM 1454 C C . MET A 1 175 ? 19.145 -15.961 11.351 1.00 76.12 175 MET A C 1
ATOM 1456 O O . MET A 1 175 ? 18.558 -15.594 12.358 1.00 76.12 175 MET A O 1
ATOM 1460 N N . ARG A 1 176 ? 18.576 -16.688 10.371 1.00 79.25 176 ARG A N 1
ATOM 1461 C CA . ARG A 1 176 ? 17.183 -17.190 10.321 1.00 79.25 176 ARG A CA 1
ATOM 1462 C C . ARG A 1 176 ? 16.111 -16.141 10.625 1.00 79.25 176 ARG A C 1
ATOM 1464 O O . ARG A 1 176 ? 15.613 -16.054 11.737 1.00 79.25 176 ARG A O 1
ATOM 1471 N N . ILE A 1 177 ? 15.708 -15.427 9.583 1.00 84.00 177 ILE A N 1
ATOM 1472 C CA . ILE A 1 177 ? 14.668 -14.404 9.659 1.00 84.00 177 ILE A CA 1
ATOM 1473 C C . ILE A 1 177 ? 13.331 -14.990 9.234 1.00 84.00 177 ILE A C 1
ATOM 1475 O O . ILE A 1 177 ? 13.228 -15.606 8.171 1.00 84.00 177 ILE A O 1
ATOM 1479 N N . GLU A 1 178 ? 12.311 -14.735 10.044 1.00 87.44 178 GLU A N 1
ATOM 1480 C CA . GLU A 1 178 ? 10.922 -14.977 9.672 1.00 87.44 178 GLU A CA 1
ATOM 1481 C C . GLU A 1 178 ? 10.314 -13.749 8.992 1.00 87.44 178 GLU A C 1
ATOM 1483 O O . GLU A 1 178 ? 10.545 -12.612 9.423 1.00 87.44 178 GLU A O 1
ATOM 1488 N N . ILE A 1 179 ? 9.465 -13.958 7.980 1.00 87.38 179 ILE A N 1
ATOM 1489 C CA . ILE A 1 179 ? 8.748 -12.846 7.331 1.00 87.38 179 ILE A CA 1
ATOM 1490 C C . ILE A 1 179 ? 7.892 -12.070 8.336 1.00 87.38 179 ILE A C 1
ATOM 1492 O O . ILE A 1 179 ? 7.764 -10.853 8.244 1.00 87.38 179 ILE A O 1
ATOM 1496 N N . SER A 1 180 ? 7.364 -12.766 9.346 1.00 88.88 180 SER A N 1
ATOM 1497 C CA . SER A 1 180 ? 6.583 -12.186 10.434 1.00 88.88 180 SER A CA 1
ATOM 1498 C C . SER A 1 180 ? 7.387 -11.120 11.197 1.00 88.88 180 SER A C 1
ATOM 1500 O O . SER A 1 180 ? 6.837 -10.071 11.531 1.00 88.88 180 SER A O 1
ATOM 1502 N N . SER A 1 181 ? 8.692 -11.340 11.419 1.00 89.81 181 SER A N 1
ATOM 1503 C CA . SER A 1 181 ? 9.597 -10.384 12.076 1.00 89.81 181 SER A CA 1
ATOM 1504 C C . SER A 1 181 ? 9.796 -9.138 11.210 1.00 89.81 181 SER A C 1
ATOM 1506 O O . SER A 1 181 ? 9.654 -8.015 11.699 1.00 89.81 181 SER A O 1
ATOM 1508 N N . LEU A 1 182 ? 10.013 -9.320 9.901 1.00 90.94 182 LEU A N 1
ATOM 1509 C CA . LEU A 1 182 ? 10.165 -8.217 8.943 1.00 90.94 182 LEU A CA 1
ATOM 1510 C C . LEU A 1 182 ? 8.895 -7.373 8.830 1.00 90.94 182 LEU A C 1
ATOM 1512 O O . LEU A 1 182 ? 8.957 -6.151 8.953 1.00 90.94 182 LEU A O 1
ATOM 1516 N N . VAL A 1 183 ? 7.741 -8.025 8.669 1.00 93.75 183 VAL A N 1
ATOM 1517 C CA . VAL A 1 183 ? 6.422 -7.380 8.645 1.00 93.75 183 VAL A CA 1
ATOM 1518 C C . VAL A 1 183 ? 6.202 -6.582 9.926 1.00 93.75 183 VAL A C 1
ATOM 1520 O O . VAL A 1 183 ? 5.828 -5.412 9.875 1.00 93.75 183 VAL A O 1
ATOM 1523 N N . ASN A 1 184 ? 6.500 -7.176 11.083 1.00 93.75 184 ASN A N 1
ATOM 1524 C CA . ASN A 1 184 ? 6.311 -6.505 12.360 1.00 93.75 184 ASN A CA 1
ATOM 1525 C C . ASN A 1 184 ? 7.241 -5.295 12.534 1.00 93.75 184 ASN A C 1
ATOM 1527 O O . ASN A 1 184 ? 6.809 -4.257 13.032 1.00 93.75 184 ASN A O 1
ATOM 1531 N N . SER A 1 185 ? 8.508 -5.419 12.133 1.00 93.81 185 SER A N 1
ATOM 1532 C CA . SER A 1 185 ? 9.475 -4.315 12.143 1.00 93.81 185 SER A CA 1
ATOM 1533 C C . SER A 1 185 ? 9.015 -3.170 11.239 1.00 93.81 185 SER A C 1
ATOM 1535 O O . SER A 1 185 ? 8.987 -2.012 11.658 1.00 93.81 185 SER A O 1
ATOM 1537 N N . PHE A 1 186 ? 8.556 -3.502 10.033 1.00 95.75 186 PHE A N 1
ATOM 1538 C CA . PHE A 1 186 ? 8.035 -2.528 9.087 1.00 95.75 186 PHE A CA 1
ATOM 1539 C C . PHE A 1 186 ? 6.785 -1.812 9.619 1.00 95.75 186 PHE A C 1
ATOM 1541 O O . PHE A 1 186 ? 6.712 -0.587 9.581 1.00 95.75 186 PHE A O 1
ATOM 1548 N N . PHE A 1 187 ? 5.821 -2.534 10.193 1.00 96.00 187 PHE A N 1
ATOM 1549 C CA . PHE A 1 187 ? 4.597 -1.918 10.720 1.00 96.00 187 PHE A CA 1
ATOM 1550 C C . PHE A 1 187 ? 4.867 -1.025 11.931 1.00 96.00 187 PHE A C 1
ATOM 1552 O O . PHE A 1 187 ? 4.281 0.052 12.036 1.00 96.00 187 PHE A O 1
ATOM 1559 N N . LYS A 1 188 ? 5.801 -1.412 12.810 1.00 94.69 188 LYS A N 1
ATOM 1560 C CA . LYS A 1 188 ? 6.268 -0.542 13.901 1.00 94.69 188 LYS A CA 1
ATOM 1561 C C . LYS A 1 188 ? 6.875 0.756 13.372 1.00 94.69 188 LYS A C 1
ATOM 1563 O O . LYS A 1 188 ? 6.664 1.812 13.962 1.00 94.69 188 LYS A O 1
ATOM 1568 N N . PHE A 1 189 ? 7.611 0.695 12.262 1.00 95.88 189 PHE A N 1
ATOM 1569 C CA . PHE A 1 189 ? 8.098 1.895 11.587 1.00 95.88 189 PHE A CA 1
ATOM 1570 C C . PHE A 1 189 ? 6.942 2.768 11.068 1.00 95.88 189 PHE A C 1
ATOM 1572 O O . PHE A 1 189 ? 6.940 3.970 11.318 1.00 95.88 189 PHE A O 1
ATOM 1579 N N . LEU A 1 190 ? 5.932 2.189 10.411 1.00 96.56 190 LEU A N 1
ATOM 1580 C CA . LEU A 1 190 ? 4.789 2.961 9.904 1.00 96.56 190 LEU A CA 1
ATOM 1581 C C . LEU A 1 190 ? 4.030 3.677 11.034 1.00 96.56 190 LEU A C 1
ATOM 1583 O O . LEU A 1 190 ? 3.735 4.869 10.922 1.00 96.56 190 LEU A O 1
ATOM 1587 N N . LEU A 1 191 ? 3.777 2.975 12.144 1.00 93.06 191 LEU A N 1
ATOM 1588 C CA . LEU A 1 191 ? 3.110 3.543 13.319 1.00 93.06 191 LEU A CA 1
ATOM 1589 C C . LEU A 1 191 ? 3.962 4.562 14.078 1.00 93.06 191 LEU A C 1
ATOM 1591 O O . LEU A 1 191 ? 3.402 5.432 14.730 1.00 93.06 191 LEU A O 1
ATOM 1595 N N . SER A 1 192 ? 5.294 4.496 14.020 1.00 94.12 192 SER A N 1
ATOM 1596 C CA . SER A 1 192 ? 6.129 5.521 14.663 1.00 94.12 192 SER A CA 1
ATOM 1597 C C . SER A 1 192 ? 6.189 6.813 13.850 1.00 94.12 192 SER A C 1
ATOM 1599 O O . SER A 1 192 ? 6.274 7.896 14.423 1.00 94.12 192 SER A O 1
ATOM 1601 N N . VAL A 1 193 ? 6.109 6.709 12.520 1.00 94.56 193 VAL A N 1
ATOM 1602 C CA . VAL A 1 193 ? 6.144 7.859 11.609 1.00 94.56 193 VAL A CA 1
ATOM 1603 C C . VAL A 1 193 ? 4.814 8.612 11.573 1.00 94.56 193 VAL A C 1
ATOM 1605 O O . VAL A 1 193 ? 4.828 9.838 11.500 1.00 94.56 193 VAL A O 1
ATOM 1608 N N . LYS A 1 194 ? 3.676 7.902 11.603 1.00 89.88 194 LYS A N 1
ATOM 1609 C CA . LYS A 1 194 ? 2.309 8.475 11.585 1.00 89.88 194 LYS A CA 1
ATOM 1610 C C . LYS A 1 194 ? 2.044 9.488 10.459 1.00 89.88 194 LYS A C 1
ATOM 1612 O O . LYS A 1 194 ? 1.173 10.346 10.577 1.00 89.88 194 LYS A O 1
ATOM 1617 N N . SER A 1 195 ? 2.777 9.396 9.352 1.00 96.38 195 SER A N 1
ATOM 1618 C CA . SER A 1 195 ? 2.509 10.196 8.157 1.00 96.38 195 SER A CA 1
ATOM 1619 C C . SER A 1 195 ? 1.289 9.645 7.413 1.00 96.38 195 SER A C 1
ATOM 1621 O O . SER A 1 195 ? 0.948 8.466 7.542 1.00 96.38 195 SER A O 1
ATOM 1623 N N . ARG A 1 196 ? 0.639 10.472 6.583 1.00 95.94 196 ARG A N 1
ATOM 1624 C CA . ARG A 1 196 ? -0.492 10.038 5.745 1.00 95.94 196 ARG A CA 1
ATOM 1625 C C . ARG A 1 196 ? -0.102 8.846 4.873 1.00 95.94 196 ARG A C 1
ATOM 1627 O O . ARG A 1 196 ? -0.847 7.873 4.797 1.00 95.94 196 ARG A O 1
ATOM 1634 N N . THR A 1 197 ? 1.080 8.892 4.263 1.00 97.31 197 THR A N 1
ATOM 1635 C CA . THR A 1 197 ? 1.617 7.777 3.480 1.00 97.31 197 THR A CA 1
ATOM 1636 C C . THR A 1 197 ? 1.796 6.529 4.336 1.00 97.31 197 THR A C 1
ATOM 1638 O O . THR A 1 197 ? 1.365 5.455 3.925 1.00 97.31 197 THR A O 1
ATOM 1641 N N . ALA A 1 198 ? 2.380 6.647 5.532 1.00 97.38 198 ALA A N 1
ATOM 1642 C CA . ALA A 1 198 ? 2.600 5.495 6.399 1.00 97.38 198 ALA A CA 1
ATOM 1643 C C . ALA A 1 198 ? 1.283 4.808 6.795 1.00 97.38 198 ALA A C 1
ATOM 1645 O O . ALA A 1 198 ? 1.175 3.582 6.723 1.00 97.38 198 ALA A O 1
ATOM 1646 N N . LEU A 1 199 ? 0.263 5.598 7.141 1.00 95.94 199 LEU A N 1
ATOM 1647 C CA . LEU A 1 199 ? -1.068 5.093 7.475 1.00 95.94 199 LEU A CA 1
ATOM 1648 C C . LEU A 1 199 ? -1.766 4.468 6.264 1.00 95.94 199 LEU A C 1
ATOM 1650 O O . LEU A 1 199 ? -2.373 3.406 6.383 1.00 95.94 199 LEU A O 1
ATOM 1654 N N . ASN A 1 200 ? -1.658 5.068 5.078 1.00 97.12 200 ASN A N 1
ATOM 1655 C CA . ASN A 1 200 ? -2.218 4.491 3.855 1.00 97.12 200 ASN A CA 1
ATOM 1656 C C . ASN A 1 200 ? -1.559 3.153 3.498 1.00 97.12 200 ASN A C 1
ATOM 1658 O O . ASN A 1 200 ? -2.256 2.199 3.154 1.00 97.12 200 ASN A O 1
ATOM 1662 N N . ILE A 1 201 ? -0.233 3.055 3.643 1.00 97.75 201 ILE A N 1
ATOM 1663 C CA . ILE A 1 201 ? 0.488 1.791 3.478 1.00 97.75 201 ILE A CA 1
ATOM 1664 C C . ILE A 1 201 ? -0.039 0.765 4.486 1.00 97.75 201 ILE A C 1
ATOM 1666 O O . ILE A 1 201 ? -0.419 -0.331 4.084 1.00 97.75 201 ILE A O 1
ATOM 1670 N N . LEU A 1 202 ? -0.132 1.116 5.773 1.00 96.81 202 LEU A N 1
ATOM 1671 C CA . LEU A 1 202 ? -0.646 0.213 6.808 1.00 96.81 202 LEU A CA 1
ATOM 1672 C C . LEU A 1 202 ? -2.070 -0.287 6.498 1.00 96.81 202 LEU A C 1
ATOM 1674 O O . LEU A 1 202 ? -2.382 -1.455 6.726 1.00 96.81 202 LEU A O 1
ATOM 1678 N N . ASN A 1 203 ? -2.916 0.562 5.914 1.00 96.12 203 ASN A N 1
ATOM 1679 C CA . ASN A 1 203 ? -4.268 0.187 5.504 1.00 96.12 203 ASN A CA 1
ATOM 1680 C C . ASN A 1 203 ? -4.299 -0.839 4.364 1.00 96.12 203 ASN A C 1
ATOM 1682 O O . ASN A 1 203 ? -5.118 -1.755 4.403 1.00 96.12 203 ASN A O 1
ATOM 1686 N N . ILE A 1 204 ? -3.379 -0.763 3.398 1.00 97.75 204 ILE A N 1
ATOM 1687 C CA . ILE A 1 204 ? -3.221 -1.816 2.377 1.00 97.75 204 ILE A CA 1
ATOM 1688 C C . ILE A 1 204 ? -2.912 -3.159 3.053 1.00 97.75 204 ILE A C 1
ATOM 1690 O O . ILE A 1 204 ? -3.439 -4.202 2.667 1.00 97.75 204 ILE A O 1
ATOM 1694 N N . TYR A 1 205 ? -2.117 -3.145 4.123 1.00 97.50 205 TYR A N 1
ATOM 1695 C CA . TYR A 1 205 ? -1.759 -4.362 4.845 1.00 97.50 205 TYR A CA 1
ATOM 1696 C C . TYR A 1 205 ? -2.887 -5.002 5.650 1.00 97.50 205 TYR A C 1
ATOM 1698 O O . TYR A 1 205 ? -2.741 -6.166 6.024 1.00 97.50 205 TYR A O 1
ATOM 1706 N N . CYS A 1 206 ? -4.028 -4.332 5.834 1.00 96.69 206 CYS A N 1
ATOM 1707 C CA . CYS A 1 206 ? -5.231 -4.986 6.356 1.00 96.69 206 CYS A CA 1
ATOM 1708 C C . CYS A 1 206 ? -5.704 -6.125 5.434 1.00 96.69 206 CYS A C 1
ATOM 1710 O O . CYS A 1 206 ? -6.310 -7.077 5.911 1.00 96.69 206 CYS A O 1
ATOM 1712 N N . TYR A 1 207 ? -5.381 -6.065 4.138 1.00 96.25 207 TYR A N 1
ATOM 1713 C CA . TYR A 1 207 ? -5.690 -7.119 3.169 1.00 96.25 207 TYR A CA 1
ATOM 1714 C C . TYR A 1 207 ? -4.599 -8.204 3.107 1.00 96.25 207 TYR A C 1
ATOM 1716 O O . TYR A 1 207 ? -4.862 -9.350 2.756 1.00 96.25 207 TYR A O 1
ATOM 1724 N N . ILE A 1 208 ? -3.351 -7.853 3.434 1.00 95.56 208 ILE A N 1
ATOM 1725 C CA . ILE A 1 208 ? -2.183 -8.699 3.143 1.00 95.56 208 ILE A CA 1
ATOM 1726 C C . ILE A 1 208 ? -1.668 -9.416 4.389 1.00 95.56 208 ILE A C 1
ATOM 1728 O O . ILE A 1 208 ? -1.320 -10.588 4.312 1.00 95.56 208 ILE A O 1
ATOM 1732 N N . PHE A 1 209 ? -1.599 -8.754 5.542 1.00 95.75 209 PHE A N 1
ATOM 1733 C CA . PHE A 1 209 ? -1.157 -9.361 6.804 1.00 95.75 209 PHE A CA 1
ATOM 1734 C C . PHE A 1 209 ? -2.082 -8.926 7.953 1.00 95.75 209 PHE A C 1
ATOM 1736 O O . PHE A 1 209 ? -1.620 -8.285 8.903 1.00 95.75 209 PHE A O 1
ATOM 1743 N N . PRO A 1 210 ? -3.390 -9.252 7.881 1.00 95.38 210 PRO A N 1
ATOM 1744 C CA . PRO A 1 210 ? -4.396 -8.746 8.817 1.00 95.38 210 PRO A CA 1
ATOM 1745 C C . PRO A 1 210 ? -4.075 -9.070 10.281 1.00 95.38 210 PRO A C 1
ATOM 1747 O O . PRO A 1 210 ? -4.185 -8.201 11.143 1.00 95.38 210 PRO A O 1
ATOM 1750 N N . GLU A 1 211 ? -3.602 -10.286 10.569 1.00 94.50 211 GLU A N 1
ATOM 1751 C CA . GLU A 1 211 ? -3.215 -10.701 11.925 1.00 94.50 211 GLU A CA 1
ATOM 1752 C C . GLU A 1 211 ? -2.078 -9.842 12.496 1.00 94.50 211 GLU A C 1
ATOM 1754 O O . GLU A 1 211 ? -2.134 -9.407 13.649 1.00 94.50 211 GLU A O 1
ATOM 1759 N N . ASN A 1 212 ? -1.052 -9.557 11.687 1.00 95.00 212 ASN A N 1
ATOM 1760 C CA . ASN A 1 212 ? 0.065 -8.707 12.090 1.00 95.00 212 ASN A CA 1
ATOM 1761 C C . ASN A 1 212 ? -0.387 -7.261 12.314 1.00 95.00 212 ASN A C 1
ATOM 1763 O O . ASN A 1 212 ? 0.051 -6.643 13.286 1.00 95.00 212 ASN A O 1
ATOM 1767 N N . VAL A 1 213 ? -1.274 -6.735 11.457 1.00 95.69 213 VAL A N 1
ATOM 1768 C CA . VAL A 1 213 ? -1.842 -5.389 11.626 1.00 95.69 213 VAL A CA 1
ATOM 1769 C C . VAL A 1 213 ? -2.611 -5.303 12.939 1.00 95.69 213 VAL A C 1
ATOM 1771 O O . VAL A 1 213 ? -2.302 -4.433 13.746 1.00 95.69 213 VAL A O 1
ATOM 1774 N N . VAL A 1 214 ? -3.542 -6.224 13.209 1.00 93.94 214 VAL A N 1
ATOM 1775 C CA . VAL A 1 214 ? -4.330 -6.225 14.458 1.00 93.94 214 VAL A CA 1
ATOM 1776 C C . VAL A 1 214 ? -3.429 -6.341 15.684 1.00 93.94 214 VAL A C 1
ATOM 1778 O O . VAL A 1 214 ? -3.629 -5.634 16.669 1.00 93.94 214 VAL A O 1
ATOM 1781 N N . LYS A 1 215 ? -2.412 -7.208 15.632 1.00 93.25 215 LYS A N 1
ATOM 1782 C CA . LYS A 1 215 ? -1.473 -7.397 16.742 1.00 93.25 215 LYS A CA 1
ATOM 1783 C C . LYS A 1 215 ? -0.685 -6.124 17.061 1.00 93.25 215 LYS A C 1
ATOM 1785 O O . LYS A 1 215 ? -0.425 -5.863 18.231 1.00 93.25 215 LYS A O 1
ATOM 1790 N N . ILE A 1 216 ? -0.271 -5.375 16.040 1.00 92.00 216 ILE A N 1
ATOM 1791 C CA . ILE A 1 216 ? 0.609 -4.208 16.196 1.00 92.00 216 ILE A CA 1
ATOM 1792 C C . ILE A 1 216 ? -0.174 -2.917 16.422 1.00 92.00 216 ILE A C 1
ATOM 1794 O O . ILE A 1 216 ? 0.233 -2.106 17.246 1.00 92.00 216 ILE A O 1
ATOM 1798 N N . ALA A 1 217 ? -1.301 -2.740 15.739 1.00 89.62 217 ALA A N 1
ATOM 1799 C CA . ALA A 1 217 ? -2.148 -1.556 15.834 1.00 89.62 217 ALA A CA 1
ATOM 1800 C C . ALA A 1 217 ? -3.239 -1.685 16.910 1.00 89.62 217 ALA A C 1
ATOM 1802 O O . ALA A 1 217 ? -4.178 -0.897 16.908 1.00 89.62 217 ALA A O 1
ATOM 1803 N N . LYS A 1 218 ? -3.148 -2.666 17.821 1.00 86.56 218 LYS A N 1
ATOM 1804 C CA . LYS A 1 218 ? -4.181 -2.961 18.830 1.00 86.56 218 LYS A CA 1
ATOM 1805 C C . LYS A 1 218 ? -4.629 -1.722 19.616 1.00 86.56 218 LYS A C 1
ATOM 1807 O O . LYS A 1 218 ? -5.823 -1.558 19.843 1.00 86.56 218 LYS A O 1
ATOM 1812 N N . ASP A 1 219 ? -3.682 -0.866 19.988 1.00 85.88 219 ASP A N 1
ATOM 1813 C CA . ASP A 1 219 ? -3.935 0.352 20.769 1.00 85.88 219 ASP A CA 1
ATOM 1814 C C . ASP A 1 219 ? -4.062 1.606 19.874 1.00 85.88 219 ASP A C 1
ATOM 1816 O O . ASP A 1 219 ? -4.276 2.715 20.351 1.00 85.88 219 ASP A O 1
ATOM 1820 N N . GLU A 1 220 ? -3.941 1.437 18.554 1.00 89.31 220 GLU A N 1
ATOM 1821 C CA . GLU A 1 220 ? -4.005 2.503 17.550 1.00 89.31 220 GLU A CA 1
ATOM 1822 C C . GLU A 1 220 ? -5.015 2.180 16.434 1.00 89.31 220 GLU A C 1
ATOM 1824 O O . GLU A 1 220 ? -4.878 2.642 15.303 1.00 89.31 220 GLU A O 1
ATOM 1829 N N . LEU A 1 221 ? -6.064 1.400 16.727 1.00 91.56 221 LEU A N 1
ATOM 1830 C CA . LEU A 1 221 ? -7.074 1.011 15.729 1.00 91.56 221 LEU A CA 1
ATOM 1831 C C . LEU A 1 221 ? -7.741 2.228 15.075 1.00 91.56 221 LEU A C 1
ATOM 1833 O O . LEU A 1 221 ? -8.103 2.181 13.901 1.00 91.56 221 LEU A O 1
ATOM 1837 N N . TYR A 1 222 ? -7.854 3.340 15.809 1.00 90.00 222 TYR A N 1
ATOM 1838 C CA . TYR A 1 222 ? -8.395 4.602 15.307 1.00 90.00 222 TYR A CA 1
ATOM 1839 C C . TYR A 1 222 ? -7.553 5.215 14.179 1.00 90.00 222 TYR A C 1
ATOM 1841 O O . TYR A 1 222 ? -8.042 6.107 13.494 1.00 90.00 222 TYR A O 1
ATOM 1849 N N . GLN A 1 223 ? -6.320 4.754 13.949 1.00 90.88 223 GLN A N 1
ATOM 1850 C CA . GLN A 1 223 ? -5.468 5.173 12.832 1.00 90.88 223 GLN A CA 1
ATOM 1851 C C . GLN A 1 223 ? -5.806 4.435 11.524 1.00 90.88 223 GLN A C 1
ATOM 1853 O O . GLN A 1 223 ? -5.506 4.926 10.433 1.00 90.88 223 GLN A O 1
ATOM 1858 N N . LEU A 1 224 ? -6.470 3.277 11.603 1.00 93.88 224 LEU A N 1
ATOM 1859 C CA . LEU A 1 224 ? -6.900 2.517 10.428 1.00 93.88 224 LEU A CA 1
ATOM 1860 C C . LEU A 1 224 ? -8.078 3.209 9.730 1.00 93.88 224 LEU A C 1
ATOM 1862 O O . LEU A 1 224 ? -8.838 3.959 10.341 1.00 93.88 224 LEU A O 1
ATOM 1866 N N . SER A 1 225 ? -8.223 3.001 8.428 1.00 93.75 225 SER A N 1
ATOM 1867 C CA . SER A 1 225 ? -9.328 3.515 7.624 1.00 93.75 225 SER A CA 1
ATOM 1868 C C . SER A 1 225 ? -10.599 2.688 7.842 1.00 93.75 225 SER A C 1
ATOM 1870 O O . SER A 1 225 ? -10.550 1.578 8.373 1.00 93.75 225 SER A O 1
ATOM 1872 N N . SER A 1 226 ? -11.745 3.221 7.405 1.00 93.88 226 SER A N 1
ATOM 1873 C CA . SER A 1 226 ? -13.021 2.491 7.425 1.00 93.88 226 SER A CA 1
ATOM 1874 C C . SER A 1 226 ? -12.924 1.168 6.648 1.00 93.88 226 SER A C 1
ATOM 1876 O O . SER A 1 226 ? -13.245 0.120 7.201 1.00 93.88 226 SER A O 1
ATOM 1878 N N . ASP A 1 227 ? -12.361 1.192 5.432 1.00 93.06 227 ASP A N 1
ATOM 1879 C CA . ASP A 1 227 ? -12.107 -0.004 4.612 1.00 93.06 227 ASP A CA 1
ATOM 1880 C C . ASP A 1 227 ? -11.216 -1.028 5.333 1.00 93.06 227 ASP A C 1
ATOM 1882 O O . ASP A 1 227 ? -11.512 -2.222 5.334 1.00 93.06 227 ASP A O 1
ATOM 1886 N N . GLY A 1 228 ? -10.120 -0.575 5.954 1.00 94.19 228 GLY A N 1
ATOM 1887 C CA . GLY A 1 228 ? -9.207 -1.453 6.687 1.00 94.19 228 GLY A CA 1
ATOM 1888 C C . GLY A 1 228 ? -9.908 -2.140 7.859 1.00 94.19 228 GLY A C 1
ATOM 1889 O O . GLY A 1 228 ? -9.860 -3.363 7.983 1.00 94.19 228 GLY A O 1
ATOM 1890 N N . LEU A 1 229 ? -10.636 -1.369 8.674 1.00 94.75 229 LEU A N 1
ATOM 1891 C CA . LEU A 1 229 ? -11.431 -1.895 9.786 1.00 94.75 229 LEU A CA 1
ATOM 1892 C C . LEU A 1 229 ? -12.510 -2.872 9.308 1.00 94.75 229 LEU A C 1
ATOM 1894 O O . LEU A 1 229 ? -12.682 -3.931 9.913 1.00 94.75 229 LEU A O 1
ATOM 1898 N N . PHE A 1 230 ? -13.204 -2.551 8.214 1.00 94.19 230 PHE A N 1
ATOM 1899 C CA . PHE A 1 230 ? -14.218 -3.42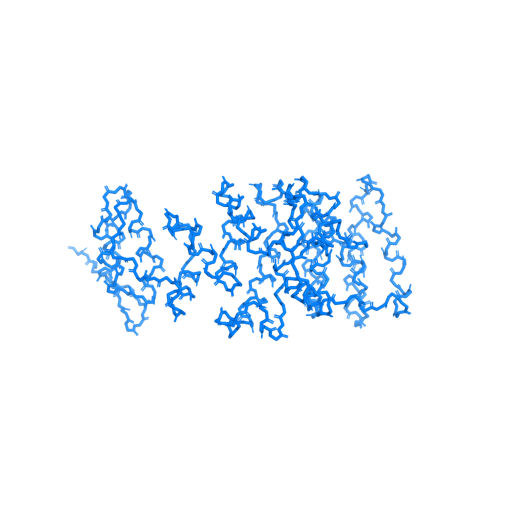0 7.625 1.00 94.19 230 PHE A CA 1
ATOM 1900 C C . PHE A 1 230 ? -13.639 -4.788 7.260 1.00 94.19 230 PHE A C 1
ATOM 1902 O O . PHE A 1 230 ? -14.201 -5.805 7.658 1.00 94.19 230 PHE A O 1
ATOM 1909 N N . ILE A 1 231 ? -12.493 -4.831 6.575 1.00 95.00 231 ILE A N 1
ATOM 1910 C CA . ILE A 1 231 ? -11.835 -6.089 6.193 1.00 95.00 231 ILE A CA 1
ATOM 1911 C C . ILE A 1 231 ? -11.441 -6.918 7.415 1.00 95.00 231 ILE A C 1
ATOM 1913 O O . ILE A 1 231 ? -11.682 -8.127 7.435 1.00 95.00 231 ILE A O 1
ATOM 1917 N N . LEU A 1 232 ? -10.878 -6.284 8.446 1.00 95.19 232 LEU A N 1
ATOM 1918 C CA . LEU A 1 232 ? -10.466 -6.975 9.670 1.00 95.19 232 LEU A CA 1
ATOM 1919 C C . LEU A 1 232 ? -11.660 -7.567 10.433 1.00 95.19 232 LEU A C 1
ATOM 1921 O O . LEU A 1 232 ? -11.567 -8.682 10.947 1.00 95.19 232 LEU A O 1
ATOM 1925 N N . LEU A 1 233 ? -12.781 -6.843 10.492 1.00 93.06 233 LEU A N 1
ATOM 1926 C CA . LEU A 1 233 ? -14.004 -7.281 11.170 1.00 93.06 233 LEU A CA 1
ATOM 1927 C C . LEU A 1 233 ? -14.764 -8.340 10.358 1.00 93.06 233 LEU A C 1
ATOM 1929 O O . LEU A 1 233 ? -15.126 -9.378 10.908 1.00 93.06 233 LEU A O 1
ATOM 1933 N N . LYS A 1 234 ? -14.958 -8.118 9.050 1.00 93.38 234 LYS A N 1
ATOM 1934 C CA . LYS A 1 234 ? -15.634 -9.044 8.118 1.00 93.38 234 LYS A CA 1
ATOM 1935 C C . LYS A 1 234 ? -15.009 -10.438 8.156 1.00 93.38 234 LYS A C 1
ATOM 1937 O O . LYS A 1 234 ? -15.718 -11.437 8.086 1.00 93.38 234 LYS A O 1
ATOM 1942 N N . ASN A 1 235 ? -13.686 -10.494 8.288 1.00 93.69 235 ASN A N 1
ATOM 1943 C CA . ASN A 1 235 ? -12.917 -11.732 8.287 1.00 93.69 235 ASN A CA 1
ATOM 1944 C C . ASN A 1 235 ? -12.552 -12.244 9.695 1.00 93.69 235 ASN A C 1
ATOM 1946 O O . ASN A 1 235 ? -11.782 -13.189 9.827 1.00 93.69 235 ASN A O 1
ATOM 1950 N N . ASN A 1 236 ? -13.127 -11.668 10.758 1.00 93.44 236 ASN A N 1
ATOM 1951 C CA . ASN A 1 236 ? -12.939 -12.088 12.155 1.00 93.44 236 ASN A CA 1
ATOM 1952 C C . ASN A 1 236 ? -11.496 -11.997 12.700 1.00 93.44 236 ASN A C 1
ATOM 1954 O O . ASN A 1 236 ? -11.182 -12.639 13.704 1.00 93.44 236 ASN A O 1
ATOM 1958 N N . PHE A 1 237 ? -10.624 -11.178 12.102 1.00 93.50 237 PHE A N 1
ATOM 1959 C CA . PHE A 1 237 ? -9.289 -10.900 12.655 1.00 93.50 237 PHE A CA 1
ATOM 1960 C C . PHE A 1 237 ? -9.345 -9.953 13.851 1.00 93.50 237 PHE A C 1
ATOM 1962 O O . PHE A 1 237 ? -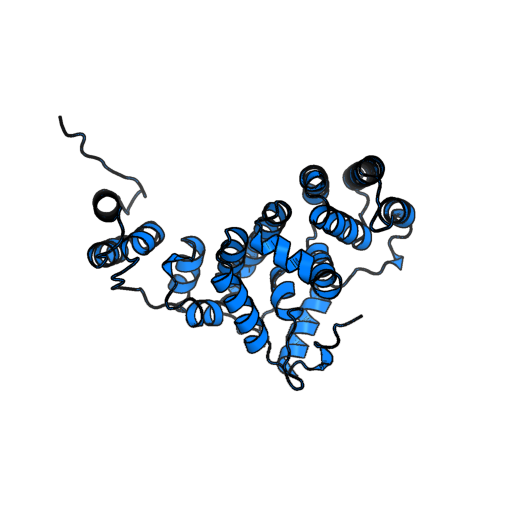8.529 -10.044 14.767 1.00 93.50 237 PHE A O 1
ATOM 1969 N N . LEU A 1 238 ? -10.318 -9.044 13.843 1.00 92.19 238 LEU A N 1
ATOM 1970 C CA . LEU A 1 238 ? -10.586 -8.109 14.922 1.00 92.19 238 LEU A CA 1
ATOM 1971 C C . LEU A 1 238 ? -11.946 -8.445 15.539 1.00 92.19 238 LEU A C 1
ATOM 1973 O O . LEU A 1 238 ? -12.933 -8.634 14.832 1.00 92.19 238 LEU A O 1
ATOM 1977 N N . LYS A 1 239 ? -12.012 -8.503 16.872 1.00 88.75 239 LYS A N 1
ATOM 1978 C CA . LYS A 1 239 ? -13.302 -8.484 17.570 1.00 88.75 239 LYS A CA 1
ATOM 1979 C C . LYS A 1 239 ? -13.803 -7.053 17.626 1.00 88.75 239 LYS A C 1
ATOM 1981 O O . LYS A 1 239 ? -13.012 -6.142 17.847 1.00 88.75 239 LYS A O 1
ATOM 1986 N N . MET A 1 240 ? -15.113 -6.887 17.476 1.00 82.62 240 MET A N 1
ATOM 1987 C CA . MET A 1 240 ? -15.762 -5.584 17.548 1.00 82.62 240 MET A CA 1
ATOM 1988 C C . MET A 1 240 ? -15.330 -4.836 18.821 1.00 82.62 240 MET A C 1
ATOM 1990 O O . MET A 1 240 ? -15.594 -5.342 19.917 1.00 82.62 240 MET A O 1
ATOM 1994 N N . PRO A 1 241 ? -14.664 -3.673 18.711 1.00 84.62 241 PRO A N 1
ATOM 1995 C CA . PRO A 1 241 ? -14.374 -2.861 19.879 1.00 84.62 241 PRO A CA 1
ATOM 1996 C C . PRO A 1 241 ? -15.694 -2.310 20.421 1.00 84.62 241 PRO A C 1
ATOM 1998 O O . PRO A 1 241 ? -16.486 -1.729 19.683 1.00 84.62 241 PRO A O 1
ATOM 2001 N N . THR A 1 242 ? -15.952 -2.533 21.707 1.00 78.62 242 THR A N 1
ATOM 2002 C CA . THR A 1 242 ? -17.164 -2.043 22.385 1.00 78.62 242 THR A CA 1
ATOM 2003 C C . THR A 1 242 ? -16.887 -0.856 23.299 1.00 78.62 242 THR A C 1
ATOM 2005 O O . THR A 1 242 ? -17.827 -0.202 23.731 1.00 78.62 242 THR A O 1
ATOM 2008 N N . VAL A 1 243 ? -15.616 -0.607 23.629 1.00 83.62 243 VAL A N 1
ATOM 2009 C CA . VAL A 1 243 ? -15.175 0.473 24.515 1.00 83.62 243 VAL A CA 1
ATOM 2010 C C . VAL A 1 243 ? -13.827 0.993 24.023 1.00 83.62 243 VAL A C 1
ATOM 2012 O O . VAL A 1 243 ? -12.900 0.202 23.848 1.00 83.62 243 VAL A O 1
ATOM 2015 N N . ASP A 1 244 ? -13.717 2.308 23.854 1.00 87.25 244 ASP A N 1
ATOM 2016 C CA . ASP A 1 244 ? -12.454 3.033 23.705 1.00 87.25 244 ASP A CA 1
ATOM 2017 C C . ASP A 1 244 ? -12.634 4.434 24.305 1.00 87.25 244 ASP A C 1
ATOM 2019 O O . ASP A 1 244 ? -13.341 5.284 23.765 1.00 87.25 244 ASP A O 1
ATOM 2023 N N . VAL A 1 245 ? -12.012 4.646 25.465 1.00 88.31 245 VAL A N 1
ATOM 2024 C CA . VAL A 1 245 ? -12.169 5.869 26.265 1.00 88.31 245 VAL A CA 1
ATOM 2025 C C . VAL A 1 245 ? -11.491 7.071 25.608 1.00 88.31 245 VAL A C 1
ATOM 2027 O O . VAL A 1 245 ? -11.851 8.210 25.899 1.00 88.31 245 VAL A O 1
ATOM 2030 N N . GLU A 1 24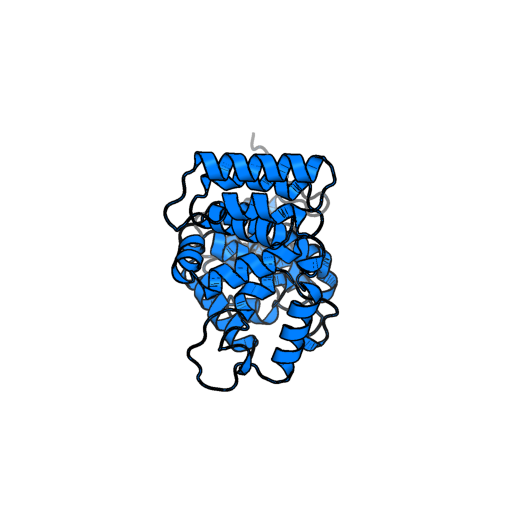6 ? -10.503 6.845 24.743 1.00 88.81 246 GLU A N 1
ATOM 2031 C CA . GLU A 1 246 ? -9.690 7.920 24.176 1.00 88.81 246 GLU A CA 1
ATOM 2032 C C . GLU A 1 246 ? -10.098 8.285 22.750 1.00 88.81 246 GLU A C 1
ATOM 2034 O O . GLU A 1 246 ? -10.065 9.463 22.406 1.00 88.81 246 GLU A O 1
ATOM 2039 N N . HIS A 1 247 ? -10.470 7.293 21.936 1.00 91.25 247 HIS A N 1
ATOM 2040 C CA . HIS A 1 247 ? -10.710 7.471 20.500 1.00 91.25 247 HIS A CA 1
ATOM 2041 C C . HIS A 1 247 ? -12.007 6.803 20.011 1.00 91.25 247 HIS A C 1
ATOM 2043 O O . HIS A 1 247 ? -12.188 6.598 18.803 1.00 91.25 247 HIS A O 1
ATOM 2049 N N . GLY A 1 248 ? -12.914 6.445 20.925 1.00 91.38 248 GLY A N 1
ATOM 2050 C CA . GLY A 1 248 ? -14.165 5.753 20.615 1.00 91.38 248 GLY A CA 1
ATOM 2051 C C . GLY A 1 248 ? -15.037 6.473 19.587 1.00 91.38 248 GLY A C 1
ATOM 2052 O O . GLY A 1 248 ? -15.582 5.821 18.699 1.00 91.38 248 GLY A O 1
ATOM 2053 N N . ALA A 1 249 ? -15.113 7.805 19.615 1.00 91.50 249 ALA A N 1
ATOM 2054 C CA . ALA A 1 249 ? -15.893 8.581 18.654 1.00 91.50 249 ALA A CA 1
ATOM 2055 C C . ALA A 1 249 ? -15.288 8.515 17.239 1.00 91.50 249 ALA A C 1
ATOM 2057 O O . ALA A 1 249 ? -16.002 8.301 16.258 1.00 91.50 249 ALA A O 1
ATOM 2058 N N . ILE A 1 250 ? -13.959 8.609 17.122 1.00 91.75 250 ILE A N 1
ATOM 2059 C CA . ILE A 1 250 ? -13.252 8.509 15.834 1.00 91.75 250 ILE A CA 1
ATOM 2060 C C . ILE A 1 250 ? -13.442 7.114 15.227 1.00 91.75 250 ILE A C 1
ATOM 2062 O O . ILE A 1 250 ? -13.739 6.980 14.036 1.00 91.75 250 ILE A O 1
ATOM 2066 N N . LEU A 1 251 ? -13.291 6.067 16.041 1.00 92.12 251 LEU A N 1
ATOM 2067 C CA . LEU A 1 251 ? -13.540 4.690 15.615 1.00 92.12 251 LEU A CA 1
ATOM 2068 C C . LEU A 1 251 ? -14.997 4.480 15.201 1.00 92.12 251 LEU A C 1
ATOM 2070 O O . LEU A 1 251 ? -15.259 3.901 14.146 1.00 92.12 251 LEU A O 1
ATOM 2074 N N . ALA A 1 252 ? -15.940 4.994 15.988 1.00 91.88 252 ALA A N 1
ATOM 2075 C CA . ALA A 1 252 ? -17.363 4.901 15.704 1.00 91.88 252 ALA A CA 1
ATOM 2076 C C . ALA A 1 252 ? -17.725 5.521 14.352 1.00 91.88 252 ALA A C 1
ATOM 2078 O O . ALA A 1 252 ? -18.408 4.880 13.554 1.00 91.88 252 ALA A O 1
ATOM 2079 N N . ALA A 1 253 ? -17.211 6.716 14.046 1.00 92.00 253 ALA A N 1
ATOM 2080 C CA . ALA A 1 253 ? -17.440 7.372 12.760 1.00 92.00 253 ALA A CA 1
ATOM 2081 C C . ALA A 1 253 ? -16.960 6.512 11.576 1.00 92.00 253 ALA A C 1
ATOM 2083 O O . ALA A 1 253 ? -17.636 6.416 10.553 1.00 92.00 253 ALA A O 1
ATOM 2084 N N . LYS A 1 254 ? -15.821 5.825 11.727 1.00 92.00 254 LYS A N 1
ATOM 2085 C CA . LYS A 1 254 ? -15.279 4.921 10.699 1.00 92.00 254 LYS A CA 1
ATOM 2086 C C . LYS A 1 254 ? -16.069 3.623 10.564 1.00 92.00 254 LYS A C 1
ATOM 2088 O O . LYS A 1 254 ? -16.064 3.029 9.490 1.00 92.00 254 LYS A O 1
ATOM 2093 N N . MET A 1 255 ? -16.722 3.175 11.631 1.00 90.06 255 MET A N 1
ATOM 2094 C CA . MET A 1 255 ? -17.495 1.931 11.662 1.00 90.06 255 MET A CA 1
ATOM 2095 C C . MET A 1 255 ? -18.964 2.119 11.280 1.00 90.06 255 MET A C 1
ATOM 2097 O O . MET A 1 255 ? -19.622 1.153 10.893 1.00 90.06 255 MET A O 1
ATOM 2101 N N . LEU A 1 256 ? -19.467 3.354 11.350 1.00 90.25 256 LEU A N 1
ATOM 2102 C CA . LEU A 1 256 ? -20.847 3.713 11.037 1.00 90.25 256 LEU A CA 1
ATOM 2103 C C . LEU A 1 256 ? -21.366 3.110 9.716 1.00 90.25 256 LEU A C 1
ATOM 2105 O O . LEU A 1 256 ? -22.462 2.554 9.748 1.00 90.25 256 LEU A O 1
ATOM 2109 N N . PRO A 1 257 ? -20.617 3.110 8.590 1.00 87.12 257 PRO A N 1
ATOM 2110 C CA . PRO A 1 257 ? -21.142 2.614 7.316 1.00 87.12 257 PRO A CA 1
ATOM 2111 C C . PRO A 1 257 ? -21.534 1.131 7.312 1.00 87.12 257 PRO A C 1
ATOM 2113 O O . PRO A 1 257 ? -22.368 0.729 6.505 1.00 87.12 257 PRO A O 1
ATOM 2116 N N . PHE A 1 258 ? -20.944 0.312 8.188 1.00 87.44 258 PHE A N 1
ATOM 2117 C CA . PHE A 1 258 ? -21.129 -1.143 8.181 1.00 87.44 258 PHE A CA 1
ATOM 2118 C C . PHE A 1 258 ? -21.559 -1.732 9.533 1.00 87.44 258 PHE A C 1
ATOM 2120 O O . PHE A 1 258 ? -21.966 -2.892 9.586 1.00 87.44 258 PHE A O 1
ATOM 2127 N N . ASN A 1 259 ? -21.499 -0.971 10.633 1.00 86.56 259 ASN A N 1
ATOM 2128 C CA . ASN A 1 259 ? -22.073 -1.378 11.917 1.00 86.56 259 ASN A CA 1
ATOM 2129 C C . ASN A 1 259 ? -22.562 -0.187 12.774 1.00 86.56 259 ASN A C 1
ATOM 2131 O O . ASN A 1 259 ? -21.941 0.154 13.786 1.00 86.56 259 ASN A O 1
ATOM 2135 N N . PRO A 1 260 ? -23.717 0.412 12.427 1.00 85.00 260 PRO A N 1
ATOM 2136 C CA . PRO A 1 260 ? -24.255 1.582 13.129 1.00 85.00 260 PRO A CA 1
ATOM 2137 C C . PRO A 1 260 ? -24.540 1.345 14.616 1.00 85.00 260 PRO A C 1
ATOM 2139 O O . PRO A 1 260 ? -24.309 2.218 15.448 1.00 85.00 260 PRO A O 1
ATOM 2142 N N . LYS A 1 261 ? -25.024 0.145 14.968 1.00 83.62 261 LYS A N 1
ATOM 2143 C CA . LYS A 1 261 ? -25.394 -0.189 16.353 1.00 83.62 261 LYS A CA 1
ATOM 2144 C C . LYS A 1 261 ? -24.177 -0.212 17.274 1.00 83.62 261 LYS A C 1
ATOM 2146 O O . LYS A 1 261 ? -24.234 0.353 18.359 1.00 83.62 261 LYS A O 1
ATOM 2151 N N . ALA A 1 262 ? -23.087 -0.849 16.843 1.00 88.06 262 ALA A N 1
ATOM 2152 C CA . ALA A 1 262 ? -21.850 -0.881 17.621 1.00 88.06 262 ALA A CA 1
ATOM 2153 C C . ALA A 1 262 ? -21.159 0.491 17.656 1.00 88.06 262 ALA A C 1
ATOM 2155 O O . ALA A 1 262 ? -20.579 0.850 18.679 1.00 88.06 262 ALA A O 1
ATOM 2156 N N . ALA A 1 263 ? -21.255 1.266 16.568 1.00 89.75 263 ALA A N 1
ATOM 2157 C CA . ALA A 1 263 ? -20.684 2.606 16.490 1.00 89.75 263 ALA A CA 1
ATOM 2158 C C . ALA A 1 263 ? -21.240 3.535 17.581 1.00 89.75 263 ALA A C 1
ATOM 2160 O O . ALA A 1 263 ? -20.460 4.213 18.242 1.00 89.75 263 ALA A O 1
ATOM 2161 N N . LEU A 1 264 ? -22.555 3.526 17.835 1.00 89.56 264 LEU A N 1
ATOM 2162 C CA . LEU A 1 264 ? -23.142 4.385 18.871 1.00 89.56 264 LEU A CA 1
ATOM 2163 C C . LEU A 1 264 ? -22.577 4.081 20.266 1.00 89.56 264 LEU A C 1
ATOM 2165 O O . LEU A 1 264 ? -22.089 4.987 20.935 1.00 89.56 264 LEU A O 1
ATOM 2169 N N . SER A 1 265 ? -22.576 2.809 20.677 1.00 89.44 265 SER A N 1
ATOM 2170 C CA . SER A 1 265 ? -22.041 2.412 21.988 1.00 89.44 265 SER A CA 1
ATOM 2171 C C . SER A 1 265 ? -20.558 2.757 22.141 1.00 89.44 265 SER A C 1
ATOM 2173 O O . SER A 1 265 ? -20.119 3.160 23.218 1.00 89.44 265 SER A O 1
ATOM 2175 N N . LEU A 1 266 ? -19.785 2.637 21.059 1.00 91.56 266 LEU A N 1
ATOM 2176 C CA . LEU A 1 266 ? -18.370 2.987 21.058 1.00 91.56 266 LEU A CA 1
ATOM 2177 C C . LEU A 1 266 ? -18.159 4.504 21.184 1.00 91.56 266 LEU A C 1
ATOM 2179 O O . LEU A 1 266 ? -17.333 4.931 21.991 1.00 91.56 266 LEU A O 1
ATOM 2183 N N . ALA A 1 267 ? -18.940 5.314 20.462 1.00 91.19 267 ALA A N 1
ATOM 2184 C CA . ALA A 1 267 ? -18.898 6.773 20.563 1.00 91.19 267 ALA A CA 1
ATOM 2185 C C . ALA A 1 267 ? -19.281 7.263 21.966 1.00 91.19 267 ALA A C 1
ATOM 2187 O O . ALA A 1 267 ? -18.640 8.159 22.507 1.00 91.19 267 ALA A O 1
ATOM 2188 N N . GLU A 1 268 ? -20.293 6.653 22.588 1.00 91.25 268 GLU A N 1
ATOM 2189 C CA . GLU A 1 268 ? -20.726 6.990 23.949 1.00 91.25 268 GLU A CA 1
ATOM 2190 C C . GLU A 1 268 ? -19.640 6.705 24.998 1.00 91.25 268 GLU A C 1
ATOM 2192 O O . GLU A 1 268 ? -19.535 7.448 25.979 1.00 91.25 268 GLU A O 1
ATOM 2197 N N . SER A 1 269 ? -18.808 5.681 24.765 1.00 90.81 269 SER A N 1
ATOM 2198 C CA . SER A 1 269 ? -17.704 5.293 25.653 1.00 90.81 269 SER A CA 1
ATOM 2199 C C . SER A 1 269 ? -16.504 6.252 25.644 1.00 90.81 269 SER A C 1
ATOM 2201 O O . SER A 1 269 ? -15.721 6.243 26.596 1.00 90.81 269 SER A O 1
ATOM 2203 N N . ASP A 1 270 ? -16.378 7.090 24.610 1.00 90.88 270 ASP A N 1
ATOM 2204 C CA . ASP A 1 270 ? -15.305 8.077 24.465 1.00 90.88 270 ASP A CA 1
ATOM 2205 C C . ASP A 1 270 ? -15.437 9.190 25.518 1.00 90.88 270 ASP A C 1
ATOM 2207 O O . ASP A 1 270 ? -16.535 9.676 25.792 1.00 90.88 270 ASP A O 1
ATOM 2211 N N . GLN A 1 271 ? -14.334 9.609 26.133 1.00 89.88 271 GLN A N 1
ATOM 2212 C CA . GLN A 1 271 ? -14.307 10.693 27.122 1.00 89.88 271 GLN A CA 1
ATOM 2213 C C . GLN A 1 271 ? -13.355 11.835 26.751 1.00 89.88 271 GLN A C 1
ATOM 2215 O O . GLN A 1 271 ? -13.275 12.811 27.497 1.00 89.88 271 GLN A O 1
ATOM 2220 N N . LYS A 1 272 ? -12.606 11.719 25.649 1.00 90.00 272 LYS A N 1
ATOM 2221 C CA . LYS A 1 272 ? -11.493 12.624 25.325 1.00 90.00 272 LYS A CA 1
ATOM 2222 C C . LYS A 1 272 ? -11.623 13.317 23.971 1.00 90.00 272 LYS A C 1
ATOM 2224 O O . LYS A 1 272 ? -11.038 14.388 23.812 1.00 90.00 272 LYS A O 1
ATOM 2229 N N . SER A 1 273 ? -12.359 12.752 23.015 1.00 89.44 273 SER A N 1
ATOM 2230 C CA . SER A 1 273 ? -12.487 13.332 21.676 1.00 89.44 273 SER A CA 1
ATOM 2231 C C . SER A 1 273 ? -13.284 14.645 21.704 1.00 89.44 273 SER A C 1
ATOM 2233 O O . SER A 1 273 ? -14.408 14.657 22.213 1.00 89.44 273 SER A O 1
ATOM 2235 N N . PRO A 1 274 ? -12.766 15.743 21.117 1.00 87.88 274 PRO A N 1
ATOM 2236 C CA . PRO A 1 274 ? -13.450 17.039 21.119 1.00 87.88 274 PRO A CA 1
ATOM 2237 C C . PRO A 1 274 ? -14.765 17.015 20.326 1.00 87.88 274 PRO A C 1
ATOM 2239 O O . PRO A 1 274 ? -15.735 17.648 20.730 1.00 87.88 274 PRO A O 1
ATOM 2242 N N . ASP A 1 275 ? -14.827 16.228 19.248 1.00 87.75 275 ASP A N 1
ATOM 2243 C CA . ASP A 1 275 ? -15.980 16.164 18.336 1.00 87.75 275 ASP A CA 1
ATOM 2244 C C . ASP A 1 275 ? -17.002 15.077 18.718 1.00 87.75 275 ASP A C 1
ATOM 2246 O O . ASP A 1 275 ? -17.880 14.726 17.926 1.00 87.75 275 ASP A O 1
ATOM 2250 N N . LYS A 1 276 ? -16.888 14.506 19.927 1.00 91.12 276 LYS A N 1
ATOM 2251 C CA . LYS A 1 276 ? -17.712 13.377 20.384 1.00 91.12 276 LYS A CA 1
ATOM 2252 C C . LYS A 1 276 ? -19.208 13.641 20.214 1.00 91.12 276 LYS A C 1
ATOM 2254 O O . LYS A 1 276 ? -19.906 12.802 19.650 1.00 91.12 276 LYS A O 1
ATOM 2259 N N . GLU A 1 277 ? -19.699 14.774 20.712 1.00 91.25 277 GLU A N 1
ATOM 2260 C CA . GLU A 1 277 ? -21.136 15.077 20.713 1.00 91.25 277 GLU A CA 1
ATOM 2261 C C . GLU A 1 277 ? -21.690 15.169 19.285 1.00 91.25 277 GLU A C 1
ATOM 2263 O O . GLU A 1 277 ? -22.694 14.530 18.973 1.00 91.25 277 GLU A O 1
ATOM 2268 N N . SER A 1 278 ? -20.976 15.849 18.381 1.00 90.62 278 SER A N 1
ATOM 2269 C CA . SER A 1 278 ? -21.350 15.928 16.964 1.00 90.62 278 SER A CA 1
ATOM 2270 C C . SER A 1 278 ? -21.347 14.559 16.281 1.00 90.62 278 SER A C 1
ATOM 2272 O O . SER A 1 278 ? -22.224 14.270 15.469 1.00 90.62 278 SER A O 1
ATOM 2274 N N . ILE A 1 279 ? -20.395 13.684 16.619 1.00 91.25 279 ILE A N 1
ATOM 2275 C CA . ILE A 1 279 ? -20.351 12.317 16.084 1.00 91.25 279 ILE A CA 1
ATOM 2276 C C . ILE A 1 279 ? -21.524 11.482 16.612 1.00 91.25 279 ILE A C 1
ATOM 2278 O O . ILE A 1 279 ? -22.143 10.750 15.841 1.00 91.25 279 ILE A O 1
ATOM 2282 N N . ILE A 1 280 ? -21.864 11.590 17.898 1.00 91.00 280 ILE A N 1
ATOM 2283 C CA . ILE A 1 280 ? -23.018 10.891 18.481 1.00 91.00 280 ILE A CA 1
ATOM 2284 C C . ILE A 1 280 ? -24.313 11.346 17.809 1.00 91.00 280 ILE A C 1
ATOM 2286 O O . ILE A 1 280 ? -25.146 10.512 17.453 1.00 91.00 280 ILE A O 1
ATOM 2290 N N . GLU A 1 281 ? -24.482 12.651 17.613 1.00 90.50 281 GLU A N 1
ATOM 2291 C CA . GLU A 1 281 ? -25.640 13.213 16.923 1.00 90.50 281 GLU A CA 1
ATOM 2292 C C . GLU A 1 281 ? -25.720 12.736 15.467 1.00 90.50 281 GLU A C 1
ATOM 2294 O O . GLU A 1 281 ? -26.775 12.286 15.018 1.00 90.50 281 GLU A O 1
ATOM 2299 N N . MET A 1 282 ? -24.592 12.741 14.751 1.00 90.69 282 MET A N 1
ATOM 2300 C CA . MET A 1 282 ? -24.490 12.193 13.400 1.00 90.69 282 MET A CA 1
ATOM 2301 C C . MET A 1 282 ? -24.927 10.719 13.364 1.00 90.69 282 MET A C 1
ATOM 2303 O O . MET A 1 282 ? -25.739 10.341 12.524 1.00 90.69 282 MET A O 1
ATOM 2307 N N . ILE A 1 283 ? -24.438 9.887 14.290 1.00 89.75 283 ILE A N 1
ATOM 2308 C CA . ILE A 1 283 ? -24.781 8.457 14.352 1.00 89.75 283 ILE A CA 1
ATOM 2309 C C . ILE A 1 283 ? -26.271 8.252 14.664 1.00 89.75 283 ILE A C 1
ATOM 2311 O O . ILE A 1 283 ? -26.904 7.391 14.057 1.00 89.75 283 ILE A O 1
ATOM 2315 N N . LYS A 1 284 ? -26.854 9.036 15.580 1.00 89.31 284 LYS A N 1
ATOM 2316 C CA . LYS A 1 284 ? -28.284 8.944 15.937 1.00 89.31 284 LYS A CA 1
ATOM 2317 C C . LYS A 1 284 ? -29.209 9.284 14.768 1.00 89.31 284 LYS A C 1
ATOM 2319 O O . LYS A 1 284 ? -30.288 8.709 14.667 1.00 89.31 284 LYS A O 1
ATOM 2324 N N . ASN A 1 285 ? -28.771 10.184 13.894 1.00 89.38 285 ASN A N 1
ATOM 2325 C CA . ASN A 1 285 ? -29.510 10.617 12.711 1.00 89.38 285 ASN A CA 1
ATOM 2326 C C . ASN A 1 285 ? -29.196 9.788 11.454 1.00 89.38 285 ASN A C 1
ATOM 2328 O O . ASN A 1 285 ? -29.696 10.105 10.375 1.00 89.38 285 ASN A O 1
ATOM 2332 N N . PHE A 1 286 ? -28.372 8.741 11.565 1.00 88.44 286 PHE A N 1
ATOM 2333 C CA . PHE A 1 286 ? -28.021 7.869 10.449 1.00 88.44 286 PHE A CA 1
ATOM 2334 C C . PHE A 1 286 ? -29.094 6.803 10.202 1.00 88.44 286 PHE A C 1
ATOM 2336 O O . PHE A 1 286 ? -29.373 5.957 11.057 1.00 88.44 286 PHE A O 1
ATOM 2343 N N . ASN A 1 287 ? -29.650 6.783 8.993 1.00 84.69 287 ASN A N 1
ATOM 2344 C CA . ASN A 1 287 ? -30.546 5.735 8.538 1.00 84.69 287 ASN A CA 1
ATOM 2345 C C . ASN A 1 287 ? -29.748 4.591 7.893 1.00 84.69 287 ASN A C 1
ATOM 2347 O O . ASN A 1 287 ? -29.247 4.683 6.774 1.00 84.69 287 ASN A O 1
ATOM 2351 N N . ALA A 1 288 ? -29.678 3.459 8.595 1.00 82.31 288 ALA A N 1
ATOM 2352 C CA . ALA A 1 288 ? -28.945 2.279 8.141 1.00 82.31 288 ALA A CA 1
ATOM 2353 C C . ALA A 1 288 ? -29.534 1.603 6.887 1.00 82.31 288 ALA A C 1
ATOM 2355 O O . ALA A 1 288 ? -28.852 0.787 6.277 1.00 82.31 288 ALA A O 1
ATOM 2356 N N . SER A 1 289 ? -30.794 1.882 6.534 1.00 82.62 289 SER A N 1
ATOM 2357 C CA . SER A 1 289 ? -31.470 1.219 5.408 1.00 82.62 289 SER A CA 1
ATOM 2358 C C . SER A 1 289 ? -31.130 1.823 4.045 1.00 82.62 289 SER A C 1
ATOM 2360 O O . SER A 1 289 ? -31.077 1.093 3.058 1.00 82.62 289 SER A O 1
ATOM 2362 N N . ASP A 1 290 ? -30.872 3.129 3.993 1.00 83.62 290 ASP A N 1
ATOM 2363 C CA . ASP A 1 290 ? -30.569 3.878 2.767 1.00 83.62 290 ASP A CA 1
ATOM 2364 C C . ASP A 1 290 ? -29.221 4.620 2.830 1.00 83.62 290 ASP A C 1
ATOM 2366 O O . ASP A 1 290 ? -28.840 5.286 1.870 1.00 83.62 290 ASP A O 1
ATOM 2370 N N . HIS A 1 291 ? -28.481 4.468 3.934 1.00 82.44 291 HIS A N 1
ATOM 2371 C CA . HIS A 1 291 ? -27.203 5.127 4.202 1.00 82.44 291 HIS A CA 1
ATOM 2372 C C . HIS A 1 291 ? -27.271 6.666 4.151 1.00 82.44 291 HIS A C 1
ATOM 2374 O O . HIS A 1 291 ? -26.291 7.319 3.784 1.00 82.44 291 HIS A O 1
ATOM 2380 N N . THR A 1 292 ? -28.409 7.258 4.531 1.00 85.81 292 THR A N 1
ATOM 2381 C CA . THR A 1 292 ? -28.604 8.718 4.578 1.00 85.81 292 THR A CA 1
ATOM 2382 C C . THR A 1 292 ? -28.644 9.271 6.004 1.00 85.81 292 THR A C 1
ATOM 2384 O O . THR A 1 292 ? -28.766 8.527 6.976 1.00 85.81 292 THR A O 1
ATOM 2387 N N . PHE A 1 293 ? -28.533 10.597 6.136 1.00 85.19 293 PHE A N 1
ATOM 2388 C CA . PHE A 1 293 ? -28.722 11.305 7.403 1.00 85.19 293 PHE A CA 1
ATOM 2389 C C . PHE A 1 293 ? -30.024 12.101 7.375 1.00 85.19 293 PHE A C 1
ATOM 2391 O O . PHE A 1 293 ? -30.262 12.879 6.450 1.00 85.19 293 PHE A O 1
ATOM 2398 N N . THR A 1 294 ? -30.841 11.952 8.412 1.00 79.19 294 THR A N 1
ATOM 2399 C CA . THR A 1 294 ? -32.046 12.761 8.617 1.00 79.19 294 THR A CA 1
ATOM 2400 C C . THR A 1 294 ? -31.795 13.782 9.712 1.00 79.19 294 THR A C 1
ATOM 2402 O O . THR A 1 294 ? -31.803 13.433 10.885 1.00 79.19 294 THR A O 1
ATOM 2405 N N . PHE A 1 295 ? -31.602 15.045 9.342 1.00 69.81 295 PHE A N 1
ATOM 2406 C CA . PHE A 1 295 ? -31.547 16.141 10.307 1.00 69.81 295 PHE A CA 1
ATOM 2407 C C . PHE A 1 295 ? -32.948 16.727 10.475 1.00 69.81 295 PHE A C 1
ATOM 2409 O O . PHE A 1 295 ? -33.579 17.125 9.492 1.00 69.81 295 PHE A O 1
ATOM 2416 N N . GLN A 1 296 ? -33.450 16.784 11.710 1.00 57.66 296 GLN A N 1
ATOM 2417 C CA . GLN A 1 296 ? -34.600 17.632 12.004 1.00 57.66 296 GLN A CA 1
ATOM 2418 C C . GLN A 1 296 ? -34.107 19.081 11.981 1.00 57.66 296 GLN A C 1
ATOM 2420 O O . GLN A 1 296 ? -33.309 19.477 12.823 1.00 57.66 296 GLN A O 1
ATOM 2425 N N . LEU A 1 297 ? -34.536 19.857 10.984 1.00 44.66 297 LEU A N 1
ATOM 2426 C CA . LEU A 1 297 ? -34.387 21.309 11.023 1.00 44.66 297 LEU A CA 1
ATOM 2427 C C . LEU A 1 297 ? -35.272 21.811 12.167 1.00 44.66 297 LEU A C 1
ATOM 2429 O O . LEU A 1 297 ? -36.499 21.795 12.047 1.00 44.66 297 LEU A O 1
ATOM 2433 N N . GLU A 1 298 ? -34.659 22.186 13.287 1.00 46.31 298 GLU A N 1
ATOM 2434 C CA . GLU A 1 298 ? -35.349 22.942 14.328 1.00 46.31 298 GLU A CA 1
ATOM 2435 C C . GLU A 1 298 ? -35.815 24.273 13.711 1.00 46.31 298 GLU A C 1
ATOM 2437 O O . GLU A 1 298 ? -35.000 25.057 13.219 1.00 46.31 298 GLU A O 1
ATOM 2442 N N . ASN A 1 299 ? -37.137 24.467 13.659 1.00 36.94 299 ASN A N 1
ATOM 2443 C CA . ASN A 1 299 ? -37.783 25.734 13.300 1.00 36.94 299 ASN A CA 1
ATOM 2444 C C . ASN A 1 299 ? -37.782 26.694 14.489 1.00 36.94 299 ASN A C 1
ATOM 2446 O O . ASN A 1 299 ? -38.084 26.221 15.609 1.00 36.94 299 ASN A O 1
#

Foldseek 3Di:
DPPPCLVQADPLVVLLVVQLCVQLPFPDCVVPPVCVVLLVLLPDPVDHDVVSLLVSLVVLLVCLVVVHDHGLSNLLSLLVVCLVPVVSVVSNVSNVVSPPDDSSLLVSVLCCCRPPVVSNLVCLLVVRVSLVVVLVVQLVQLVVQLVCQPPDSSRDPHDGSLLSQLSNQDDPDPHHDYSLNSLLVLLVSLVVSLGPSSLSSLLSCLSVPVLSSCVNCVVPCLSHALSSVCSCVVSVSDDQDQADQACLLSVLLSPLLPDLPSSLSSLVRYDHDPCSVVSNQQSVQADNVVRDGDDDPDD

pLDDT: mean 86.7, std 10.68, range [36.94, 97.75]

Sequence (299 aa):
MASKYLNRLSFIDKICFDRAYSEFKIKSDEDNDENTFLLSLLETSEDFEPTTVRNAINFARSWAELGRPLSQRVLTRILYLCFLEPKFLNQMMFVTDIIQTRGWIFHAVSKMIQSKYDLFIQSIKENHPVWEFLIDSMLSDAKSKEDYVNVKYLDRPSSFLAEVMPLYWPSEETMRIEISSLVNSFFKFLLSVKSRTALNILNIYCYIFPENVVKIAKDELYQLSSDGLFILLKNNFLKMPTVDVEHGAILAAKMLPFNPKAALSLAESDQKSPDKESIIEMIKNFNASDHTFTFQLEN

Radius of gyration: 22.1 Å; chains: 1; bounding box: 62×48×58 Å